Protein AF-U1N099-F1 (afdb_monomer)

Radius of gyration: 31.22 Å; Cα contacts (8 Å, |Δi|>4): 490; chains: 1; bounding box: 93×68×80 Å

Solvent-accessible surface area (backbone atoms only — not comparable to full-atom values): 19205 Å² total; per-residue (Å²): 122,49,68,52,54,73,84,82,49,90,56,38,32,38,38,32,20,30,36,27,30,24,75,62,44,75,75,51,44,76,83,55,51,62,60,54,77,43,66,21,34,34,88,9,14,22,63,70,50,20,48,61,69,62,58,78,57,75,41,59,28,25,34,39,18,31,42,76,86,50,35,64,82,65,61,32,48,50,73,52,86,83,69,86,81,45,85,49,89,43,37,45,59,72,26,35,64,41,56,43,50,35,39,71,80,30,51,35,84,91,65,68,40,38,53,56,60,38,56,53,53,48,50,70,74,38,50,67,56,53,74,75,30,80,26,38,36,45,35,37,40,35,24,30,80,62,58,63,76,81,55,74,52,79,58,50,55,55,48,53,58,48,51,52,55,50,52,56,53,53,56,56,53,58,69,62,69,77,69,80,82,92,82,82,90,84,89,82,92,84,82,90,80,89,81,81,90,80,89,80,89,80,90,82,89,89,88,90,86,86,91,88,88,93,83,91,83,83,90,82,82,87,85,84,86,86,85,86,82,94,81,76,73,84,82,57,59,76,57,55,66,64,63,68,66,79,48,62,78,70,56,34,47,53,51,48,51,53,49,23,56,50,51,51,53,42,34,51,51,22,36,50,54,30,40,55,42,47,40,62,48,54,78,74,58,91,67,48,42,33,44,32,29,42,8,7,48,28,61,46,65,96,78,37,59,54,51,51,75,88,44,84,46,65,47,12,16,35,10,39,38,29,42,49,65,131

Sequence (326 aa):
MNEHRFLESDWDYAIVLDACRYDAFSRLYEEYLTGSLEKRKSPGSSTPEWAYRTFTGEHDIAYFSGNPFINSLGIPLNELKWGASCEYEWTATEHLGTVVDVWKDGWDESLGTVPPNSLARSMRAHQSVVADHDRTVLHYMQPHAPYLGRGDGRKLTKIRDGIKRQGDQAQTQVQTQTQEPIAADTATAGASTGGDTNTNTNTDTDARTNTGARTGGVLSAVGDRVRPAVESVLEDSSLAMKAGLFLELDTAEALRQGTRETALAYHEANLRIALESVAEIAEELDGQVVVTADHGEAFGEQGVWEHHIETHIPPLVEVPWLELAS

Foldseek 3Di:
DAAPCPVVDDWQEEEAAAQFFPVLCVVPLVVFFDFDKDWHFQCWLHLLRSCLVRQDAAFQEEEEDQDVCQDPPQAAQCRDPPDDHDPDRDGNVRRYPHYHPLVVVQDDPVQRGRFLVSLVVVCVVPVVSSVRGSHYYRYDHPPPDPQPVPPDPVVVVVVVVVVVVVVVVVVVVVVVPPDDDDDDDDDDDDDYDDDDDDDDDDDDDDDDDDDDDDDDDDDDDDDDDDDDDPPDPVPCVVVVVVVCCPDDPVSNVVVLVVQLVVVSVSRSSRVNSNSNSVSVSVVVDDIWYKYKYNWHADSCVVHDGGRDTPDRDSRTTTMMITTGDD

Secondary structure (DSSP, 8-state):
-EE--TTTS--SEEEEETT--HHHHHHHGGGT--EEEEEEE-S-SSHHHHHHHH--S-EEEEEEESSTTS-TT---GGG--SSS-------GGGTEEEEEEHHHHS-BTTTTB--HHHHHHHHHHTHHHHHTSSEEEEEE--SSSS-GGGSSHHHHHHHHHHHHHHHHHHHHHHHHSS----------------------------------------------------SS-SSSHHHHHHHTT-S-HHHHHHHHHHHHHHHHHHHHHHHHHHHHHHHHHHTT--S-EEEEES---EESGGG-EE--TT---HHHHEEEEEEEP-

Mean predicted aligned error: 15.1 Å

Nearest PDB structures (foldseek):
  6ptk-assembly2_D-3  TM=4.098E-01  e=2.304E-04  Pseudoalteromonas fuliginea
  6pt6-assembly1_B  TM=3.791E-01  e=1.168E-04  Pseudoalteromonas fuliginea
  6pt4-assembly1_A  TM=4.027E-01  e=4.275E-04  Pseudoalteromonas fuliginea
  6ptk-assembly1_A  TM=3.897E-01  e=2.608E-04  Pseudoalteromo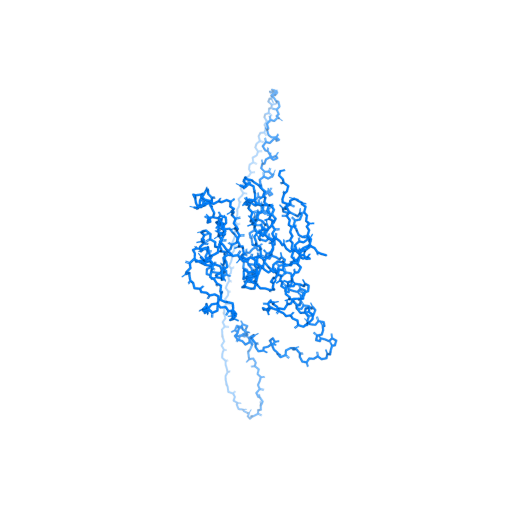nas fuliginea
  6g5z-assembly1_B  TM=3.710E-01  e=2.232E-02  Sinorhizobium meliloti

pLDDT: mean 76.09, std 27.5, range [26.05, 98.94]

Structure (mmCIF, N/CA/C/O backbone):
data_AF-U1N099-F1
#
_entry.id   AF-U1N099-F1
#
loop_
_atom_site.group_PDB
_atom_site.id
_atom_site.type_symbol
_atom_site.label_atom_id
_atom_site.label_alt_id
_atom_site.label_comp_id
_atom_site.label_asym_id
_atom_site.label_entity_id
_atom_site.label_seq_id
_atom_site.pdbx_PDB_ins_code
_atom_site.Cartn_x
_atom_site.Cartn_y
_atom_site.Cartn_z
_atom_site.occupancy
_atom_site.B_iso_or_equiv
_atom_site.auth_seq_id
_atom_site.auth_comp_id
_atom_site.auth_asym_id
_atom_site.auth_atom_id
_atom_site.pdbx_PDB_model_num
ATOM 1 N N . MET A 1 1 ? 5.024 19.470 -1.682 1.00 84.88 1 MET A N 1
ATOM 2 C CA . MET A 1 1 ? 4.341 18.169 -1.566 1.00 84.88 1 MET A CA 1
ATOM 3 C C . MET A 1 1 ? 4.182 17.897 -0.089 1.00 84.88 1 MET A C 1
ATOM 5 O O . MET A 1 1 ? 5.119 18.202 0.639 1.00 84.88 1 MET A O 1
ATOM 9 N N . ASN A 1 2 ? 3.015 17.429 0.341 1.00 93.62 2 ASN A N 1
ATOM 10 C CA . ASN A 1 2 ? 2.783 17.099 1.745 1.00 93.62 2 ASN A CA 1
ATOM 11 C C . ASN A 1 2 ? 3.523 15.797 2.091 1.00 93.62 2 ASN A C 1
ATOM 13 O O . ASN A 1 2 ? 3.680 14.936 1.227 1.00 93.62 2 ASN A O 1
ATOM 17 N N . GLU A 1 3 ? 3.988 15.656 3.329 1.00 97.56 3 GLU A N 1
ATOM 18 C CA . GLU A 1 3 ? 4.470 14.364 3.840 1.00 97.56 3 GLU A CA 1
ATOM 19 C C . GLU A 1 3 ? 3.276 13.411 4.020 1.00 97.56 3 GLU A C 1
ATOM 21 O O . GLU A 1 3 ? 2.160 13.881 4.246 1.00 97.56 3 GLU A O 1
ATOM 26 N N . HIS A 1 4 ? 3.493 12.095 3.919 1.00 96.88 4 HIS A N 1
ATOM 27 C CA . HIS A 1 4 ? 2.426 11.082 3.987 1.00 96.88 4 HIS A CA 1
ATOM 28 C C . HIS A 1 4 ? 1.556 11.208 5.239 1.00 96.88 4 HIS A C 1
ATOM 30 O O . HIS A 1 4 ? 0.334 11.255 5.109 1.00 96.88 4 HIS A O 1
ATOM 36 N N . ARG A 1 5 ? 2.193 11.355 6.413 1.00 96.38 5 ARG A N 1
ATOM 37 C CA . ARG A 1 5 ? 1.545 11.538 7.726 1.00 96.38 5 ARG A CA 1
ATOM 38 C C . ARG A 1 5 ? 0.430 10.517 7.983 1.00 96.38 5 ARG A C 1
ATOM 40 O O . ARG A 1 5 ? -0.699 10.893 8.294 1.00 96.38 5 ARG A O 1
ATOM 47 N N . PHE A 1 6 ? 0.735 9.235 7.765 1.00 98.50 6 PHE A N 1
ATOM 48 C CA . PHE A 1 6 ? -0.250 8.153 7.803 1.00 98.50 6 PHE A CA 1
ATOM 49 C C . PHE A 1 6 ? -0.966 8.087 9.153 1.00 98.50 6 PHE A C 1
ATOM 51 O O . PHE A 1 6 ? -2.186 8.163 9.190 1.00 98.50 6 PHE A O 1
ATOM 58 N N . LEU A 1 7 ? -0.227 8.019 10.262 1.00 98.06 7 LEU A N 1
ATOM 59 C CA . LEU A 1 7 ? -0.823 7.902 11.595 1.00 98.06 7 LEU A CA 1
ATOM 60 C C . LEU A 1 7 ? -1.460 9.208 12.081 1.00 98.06 7 LEU A C 1
ATOM 62 O O . LEU A 1 7 ? -2.471 9.166 12.779 1.00 98.06 7 LEU A O 1
ATOM 66 N N . GLU A 1 8 ? -0.888 10.357 11.711 1.00 97.44 8 GLU A N 1
ATOM 67 C CA . GLU A 1 8 ? -1.359 11.675 12.150 1.00 97.44 8 GLU A CA 1
ATOM 68 C C . GLU A 1 8 ? -2.583 12.181 11.381 1.00 97.44 8 GLU A C 1
ATOM 70 O O . GLU A 1 8 ? -3.184 13.176 11.788 1.00 97.44 8 GLU A O 1
ATOM 75 N N . SER A 1 9 ? -2.927 11.547 10.261 1.00 97.50 9 SER A N 1
ATOM 76 C CA . SER A 1 9 ? -4.139 11.874 9.512 1.00 97.50 9 SER A CA 1
ATOM 77 C C . SER A 1 9 ? -5.380 11.258 10.168 1.00 97.50 9 SER A C 1
ATOM 79 O O . SER A 1 9 ? -5.293 10.281 10.919 1.00 97.50 9 SER A O 1
ATOM 81 N N . ASP A 1 10 ? -6.537 11.853 9.884 1.00 96.31 10 ASP A N 1
ATOM 82 C CA . ASP A 1 10 ? -7.842 11.375 10.342 1.00 96.31 10 ASP A CA 1
ATOM 83 C C . ASP A 1 10 ? -8.388 10.363 9.326 1.00 96.31 10 ASP A C 1
ATOM 85 O O . ASP A 1 10 ? -8.463 10.663 8.133 1.00 96.31 10 ASP A O 1
ATOM 89 N N . TRP A 1 11 ? -8.634 9.138 9.785 1.00 98.44 11 TRP A N 1
ATOM 90 C CA . TRP A 1 11 ? -9.255 8.054 9.028 1.00 98.44 11 TRP A CA 1
ATOM 91 C C . TRP A 1 11 ? -9.654 6.933 9.988 1.00 98.44 11 TRP A C 1
ATOM 93 O O . TRP A 1 11 ? -8.938 6.648 10.952 1.00 98.44 11 TRP A O 1
ATOM 103 N N . ASP A 1 12 ? -10.766 6.274 9.676 1.00 98.62 12 ASP A N 1
ATOM 104 C CA . ASP A 1 12 ? -11.225 5.052 10.343 1.00 98.62 12 ASP A CA 1
ATOM 105 C C . ASP A 1 12 ? -10.723 3.819 9.573 1.00 98.62 12 ASP A C 1
ATOM 107 O O . ASP A 1 12 ? -10.276 2.827 10.156 1.00 98.62 12 ASP A O 1
ATOM 111 N N . TYR A 1 13 ? -10.699 3.922 8.237 1.00 98.81 13 TYR A N 1
ATOM 112 C CA . TYR A 1 13 ? -10.219 2.879 7.334 1.00 98.81 13 TYR A CA 1
ATOM 113 C C . TYR A 1 13 ? -9.161 3.413 6.370 1.00 98.81 13 TYR A C 1
ATOM 115 O O . TYR A 1 13 ? -9.383 4.395 5.660 1.00 98.81 13 TYR A O 1
ATOM 123 N N . ALA A 1 14 ? -8.032 2.715 6.277 1.00 98.81 14 ALA A N 1
ATOM 124 C CA . ALA A 1 14 ? -7.010 2.983 5.275 1.00 98.81 14 ALA A CA 1
ATOM 125 C C . ALA A 1 14 ? -6.835 1.790 4.331 1.00 98.81 14 ALA A C 1
ATOM 127 O O . ALA A 1 14 ? -6.544 0.667 4.741 1.00 98.81 14 ALA A O 1
ATOM 128 N N . ILE A 1 15 ? -6.966 2.049 3.038 1.00 98.88 15 ILE A N 1
ATOM 129 C CA . ILE A 1 15 ? -6.675 1.106 1.965 1.00 98.88 15 ILE A CA 1
ATOM 130 C C . ILE A 1 15 ? -5.297 1.459 1.414 1.00 98.88 15 ILE A C 1
ATOM 132 O O . ILE A 1 15 ? -5.116 2.521 0.821 1.00 98.88 15 ILE A O 1
ATOM 136 N N . VAL A 1 16 ? -4.320 0.581 1.625 1.00 98.94 16 VAL A N 1
ATOM 137 C CA . VAL A 1 16 ? -2.927 0.773 1.201 1.00 98.94 16 VAL A CA 1
ATOM 138 C C . VAL A 1 16 ? -2.656 -0.105 -0.018 1.00 98.94 16 VAL A C 1
ATOM 140 O O . VAL A 1 16 ? -2.874 -1.314 0.032 1.00 98.94 16 VAL A O 1
ATOM 143 N N . LEU A 1 17 ? -2.212 0.501 -1.117 1.00 98.88 17 LEU A N 1
ATOM 144 C CA . LEU A 1 17 ? -1.879 -0.170 -2.374 1.00 98.88 17 LEU A CA 1
ATOM 145 C C . LEU A 1 17 ? -0.357 -0.323 -2.519 1.00 98.88 17 LEU A C 1
ATOM 147 O O . LEU A 1 17 ? 0.337 0.689 -2.620 1.00 98.88 17 LEU A O 1
ATOM 151 N N . ASP A 1 18 ? 0.137 -1.559 -2.596 1.00 98.69 18 ASP A N 1
ATOM 152 C CA . ASP A 1 18 ? 1.566 -1.870 -2.748 1.00 98.69 18 ASP A CA 1
ATOM 153 C C . ASP A 1 18 ? 2.137 -1.335 -4.076 1.00 98.69 18 ASP A C 1
ATOM 155 O O . ASP A 1 18 ? 1.593 -1.582 -5.164 1.00 98.69 18 ASP A O 1
ATOM 159 N N . ALA A 1 19 ? 3.235 -0.581 -3.984 1.00 98.06 19 ALA A N 1
ATOM 160 C CA . ALA A 1 19 ? 3.959 0.029 -5.100 1.00 98.06 19 ALA A CA 1
ATOM 161 C C . ALA A 1 19 ? 3.090 0.913 -6.026 1.00 98.06 19 ALA A C 1
ATOM 163 O O . ALA A 1 19 ? 3.326 1.025 -7.239 1.00 98.06 19 ALA A O 1
ATOM 164 N N . CYS A 1 20 ? 2.056 1.569 -5.493 1.00 98.62 20 CYS A N 1
ATOM 165 C CA . CYS A 1 20 ? 1.178 2.434 -6.276 1.00 98.62 20 CYS A CA 1
ATOM 166 C C . CYS A 1 20 ? 1.735 3.854 -6.470 1.00 98.62 20 CYS A C 1
ATOM 168 O O . CYS A 1 20 ? 1.687 4.718 -5.593 1.00 98.62 20 CYS A O 1
ATOM 170 N N . ARG A 1 21 ? 2.161 4.147 -7.702 1.00 98.06 21 ARG A N 1
ATOM 171 C CA . ARG A 1 21 ? 2.596 5.488 -8.116 1.00 98.06 21 ARG A CA 1
ATOM 172 C C . ARG A 1 21 ? 1.441 6.491 -8.147 1.00 98.06 21 ARG A C 1
ATOM 174 O O . ARG A 1 21 ? 0.375 6.206 -8.700 1.00 98.06 21 ARG A O 1
ATOM 181 N N . TYR A 1 22 ? 1.694 7.719 -7.690 1.00 98.69 22 TYR A N 1
ATOM 182 C CA . TYR A 1 22 ? 0.728 8.819 -7.790 1.00 98.69 22 TYR A CA 1
ATOM 183 C C . TYR A 1 22 ? 0.280 9.111 -9.231 1.00 98.69 22 TYR A C 1
ATOM 185 O O . TYR A 1 22 ? -0.899 9.348 -9.491 1.00 98.69 22 TYR A O 1
ATOM 193 N N . ASP A 1 23 ? 1.210 9.134 -10.187 1.00 98.12 23 ASP A N 1
ATOM 194 C CA . ASP A 1 23 ? 0.903 9.524 -11.564 1.00 98.12 23 ASP A CA 1
ATOM 195 C C . ASP A 1 23 ? -0.022 8.514 -12.259 1.00 98.12 23 ASP A C 1
ATOM 197 O O . ASP A 1 23 ? -0.932 8.926 -12.972 1.00 98.12 23 ASP A O 1
ATOM 201 N N . ALA A 1 24 ? 0.170 7.215 -12.024 1.00 98.19 24 ALA A N 1
ATOM 202 C CA . ALA A 1 24 ? -0.740 6.170 -12.483 1.00 98.19 24 ALA A CA 1
ATOM 203 C C . ALA A 1 24 ? -2.102 6.274 -11.782 1.00 98.19 24 ALA A C 1
ATOM 205 O O . ALA A 1 24 ? -3.129 6.325 -12.453 1.00 98.19 24 ALA A O 1
ATOM 206 N N . PHE A 1 25 ? -2.117 6.393 -10.451 1.00 98.81 25 PHE A N 1
ATOM 207 C CA . PHE A 1 25 ? -3.357 6.503 -9.679 1.00 98.81 25 PHE A CA 1
ATOM 208 C C . PHE A 1 25 ? -4.210 7.696 -10.113 1.00 98.81 25 PHE A C 1
ATOM 210 O O . PHE A 1 25 ? -5.378 7.522 -10.450 1.00 98.81 25 PHE A O 1
ATOM 217 N N . SER A 1 26 ? -3.614 8.889 -10.189 1.00 98.56 26 SER A N 1
ATOM 218 C CA . SER A 1 26 ? -4.302 10.134 -10.563 1.00 98.56 26 SER A CA 1
ATOM 219 C C . SER A 1 26 ? -4.946 10.101 -11.952 1.00 98.56 26 SER A C 1
ATOM 221 O O . SER A 1 26 ? -5.914 10.819 -12.180 1.00 98.56 26 SER A O 1
ATOM 223 N N . ARG A 1 27 ? -4.453 9.262 -12.875 1.00 98.19 27 ARG A N 1
ATOM 224 C CA . ARG A 1 27 ? -5.068 9.070 -14.199 1.00 98.19 27 ARG A CA 1
ATOM 225 C C . ARG A 1 27 ? -6.292 8.159 -14.181 1.00 98.19 27 ARG A C 1
ATOM 227 O O . ARG A 1 27 ? -7.089 8.240 -15.109 1.00 98.19 27 ARG A O 1
ATOM 234 N N . LEU A 1 28 ? -6.388 7.254 -13.207 1.00 98.06 28 LEU A N 1
ATOM 235 C CA . LEU A 1 28 ? -7.297 6.106 -13.260 1.00 98.06 28 LEU A CA 1
ATOM 236 C C . LEU A 1 28 ? -8.389 6.128 -12.193 1.00 98.06 28 LEU A C 1
ATOM 238 O O . LEU A 1 28 ? -9.449 5.551 -12.414 1.00 98.06 28 LEU A O 1
ATOM 242 N N . TYR A 1 29 ? -8.138 6.750 -11.038 1.00 98.50 29 TYR A N 1
ATOM 243 C CA . TYR A 1 29 ? -9.012 6.601 -9.874 1.00 98.50 29 TYR A CA 1
ATOM 244 C C . TYR A 1 29 ? -10.435 7.118 -10.109 1.00 98.50 29 TYR A C 1
ATOM 246 O O . TYR A 1 29 ? -11.370 6.477 -9.644 1.00 98.50 29 TYR A O 1
ATOM 254 N N . GLU A 1 30 ? -10.616 8.210 -10.864 1.00 97.94 30 GLU A N 1
ATOM 255 C CA . GLU A 1 30 ? -11.937 8.816 -11.116 1.00 97.94 30 GLU A CA 1
ATOM 256 C C . GLU A 1 30 ? -12.890 7.893 -11.894 1.00 97.94 30 GLU A C 1
ATOM 258 O O . GLU A 1 30 ? -14.097 8.121 -11.908 1.00 97.94 30 GLU A O 1
ATOM 263 N N . GLU A 1 31 ? -12.377 6.834 -12.533 1.00 97.62 31 GLU A N 1
ATOM 264 C CA . GLU A 1 31 ? -13.211 5.809 -13.169 1.00 97.62 31 GLU A CA 1
ATOM 265 C C . GLU A 1 31 ? -13.919 4.895 -12.142 1.00 97.62 31 GLU A C 1
ATOM 267 O O . GLU A 1 31 ? -14.885 4.221 -12.502 1.00 97.62 31 GLU A O 1
ATOM 272 N N . TYR A 1 32 ? -13.447 4.864 -10.888 1.00 97.94 32 TYR A N 1
ATOM 273 C CA . TYR A 1 32 ? -13.880 3.918 -9.847 1.00 97.94 32 TYR A CA 1
ATOM 274 C C . TYR A 1 32 ? -14.298 4.590 -8.537 1.00 97.94 32 TYR A C 1
ATOM 276 O O . TYR A 1 32 ? -15.183 4.091 -7.852 1.00 97.94 32 TYR A O 1
ATOM 284 N N . LEU A 1 33 ? -13.644 5.691 -8.168 1.00 98.06 33 LEU A N 1
ATOM 285 C CA . LEU A 1 33 ? -13.738 6.317 -6.853 1.00 98.06 33 LEU A CA 1
ATOM 286 C C . LEU A 1 33 ? -13.963 7.822 -6.988 1.0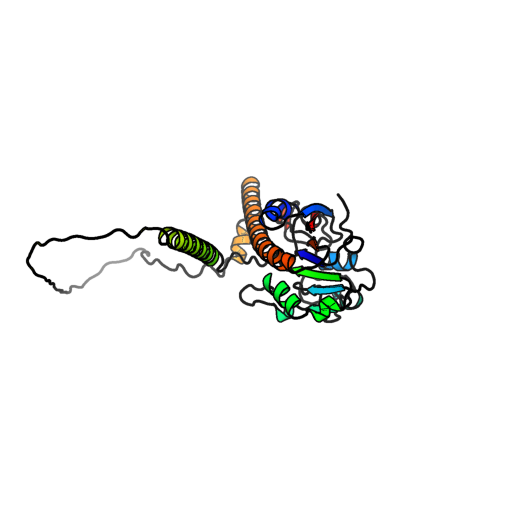0 98.06 33 LEU A C 1
ATOM 288 O O . LEU A 1 33 ? -13.477 8.465 -7.918 1.00 98.06 33 LEU A O 1
ATOM 292 N N . THR A 1 34 ? -14.635 8.402 -5.999 1.00 97.81 34 THR A N 1
ATOM 293 C CA . THR A 1 34 ? -14.836 9.850 -5.877 1.00 97.81 34 THR A CA 1
ATOM 294 C C . THR A 1 34 ? -14.278 10.348 -4.553 1.00 97.81 34 THR A C 1
ATOM 296 O O . THR A 1 34 ? -14.500 9.723 -3.517 1.00 97.81 34 THR A O 1
ATOM 299 N N . GLY A 1 35 ? -13.583 11.484 -4.565 1.00 97.69 35 GLY A N 1
ATOM 300 C CA . GLY A 1 35 ? -12.954 12.018 -3.361 1.00 97.69 35 GLY A CA 1
ATOM 301 C C . GLY A 1 35 ? -12.007 13.184 -3.630 1.00 97.69 35 GLY A C 1
ATOM 302 O O . GLY A 1 35 ? -11.939 13.702 -4.748 1.00 97.69 35 GLY A O 1
ATOM 303 N N . SER A 1 36 ? -11.266 13.582 -2.598 1.00 98.06 36 SER A N 1
ATOM 304 C CA . SER A 1 36 ? -10.221 14.606 -2.670 1.00 98.06 36 SER A CA 1
ATOM 305 C C . SER A 1 36 ? -8.849 13.945 -2.783 1.00 98.06 36 SER A C 1
ATOM 307 O O . SER A 1 36 ? -8.379 13.324 -1.830 1.00 98.06 36 SER A O 1
ATOM 309 N N . LEU A 1 37 ? -8.215 14.050 -3.956 1.00 98.62 37 LEU A N 1
ATOM 310 C CA . LEU A 1 37 ? -6.891 13.482 -4.206 1.00 98.62 37 LEU A CA 1
ATOM 311 C C . LEU A 1 37 ? -5.779 14.496 -3.916 1.00 98.62 37 LEU A C 1
ATOM 313 O O . LEU A 1 37 ? -5.718 15.572 -4.512 1.00 98.62 37 LEU A O 1
ATOM 317 N N . GLU A 1 38 ? -4.819 14.085 -3.095 1.00 98.31 38 GLU A N 1
ATOM 318 C CA . GLU A 1 38 ? -3.551 14.767 -2.885 1.00 98.31 38 GLU A CA 1
ATOM 319 C C . GLU A 1 38 ? -2.362 13.903 -3.311 1.00 98.31 38 GLU A C 1
ATOM 321 O O . GLU A 1 38 ? -2.365 12.675 -3.206 1.00 98.31 38 GLU A O 1
ATOM 326 N N . LYS A 1 39 ? -1.288 14.572 -3.741 1.00 98.62 39 LYS A N 1
ATOM 327 C CA . LYS A 1 39 ? 0.030 13.952 -3.881 1.00 98.62 39 LYS A CA 1
ATOM 328 C C . LYS A 1 39 ? 0.799 14.085 -2.575 1.00 98.62 39 LYS A C 1
ATOM 330 O O . LYS A 1 39 ? 1.073 15.216 -2.150 1.00 98.62 39 LYS A O 1
ATOM 335 N N . ARG A 1 40 ? 1.210 12.963 -1.984 1.00 98.62 40 ARG A N 1
ATOM 336 C CA . ARG A 1 40 ? 2.016 12.943 -0.756 1.00 98.62 40 ARG A CA 1
ATOM 337 C C . ARG A 1 40 ? 3.347 12.226 -0.952 1.00 98.62 40 ARG A C 1
ATOM 339 O O . ARG A 1 40 ? 3.526 11.465 -1.899 1.00 98.62 40 ARG A O 1
ATOM 346 N N . LYS A 1 41 ? 4.298 12.521 -0.066 1.00 98.75 41 LYS A N 1
ATOM 347 C CA . LYS A 1 41 ? 5.613 11.883 -0.015 1.00 98.75 41 LYS A CA 1
ATOM 348 C C . LYS A 1 41 ? 5.605 10.751 1.005 1.00 98.75 41 LYS A C 1
ATOM 350 O O . LYS A 1 41 ? 5.519 11.033 2.198 1.00 98.75 41 LYS A O 1
ATOM 355 N N . SER A 1 42 ? 5.715 9.509 0.548 1.00 98.62 42 SER A N 1
ATOM 356 C CA . SER A 1 42 ? 5.918 8.359 1.426 1.00 98.62 42 SER A CA 1
ATOM 357 C C . SER A 1 42 ? 7.248 8.478 2.187 1.00 98.62 42 SER A C 1
ATOM 359 O O . SER A 1 42 ? 8.249 8.917 1.602 1.00 98.62 42 SER A O 1
ATOM 361 N N . PRO A 1 43 ? 7.299 8.086 3.476 1.00 98.00 43 PRO A N 1
ATOM 362 C CA . PRO A 1 43 ? 8.555 7.972 4.204 1.00 98.00 43 PRO A CA 1
ATOM 363 C C . PRO A 1 43 ? 9.434 6.821 3.698 1.00 98.00 43 PRO A C 1
ATOM 365 O O . PRO A 1 43 ? 10.624 6.815 4.017 1.00 98.00 43 PRO A O 1
ATOM 368 N N . GLY A 1 44 ? 8.882 5.870 2.937 1.00 97.00 44 GLY A N 1
ATOM 369 C CA . GLY A 1 44 ? 9.585 4.698 2.427 1.00 97.00 44 GLY A CA 1
ATOM 370 C C . GLY A 1 44 ? 9.524 4.568 0.909 1.00 97.00 44 GLY A C 1
ATOM 371 O O . GLY A 1 44 ? 8.613 5.055 0.250 1.00 97.00 44 GLY A O 1
ATOM 372 N N . SER A 1 45 ? 10.534 3.906 0.358 1.00 97.38 45 SER A N 1
ATOM 373 C CA . SER A 1 45 ? 10.613 3.497 -1.050 1.00 97.38 45 SER A CA 1
ATOM 374 C C . SER A 1 45 ? 10.305 2.010 -1.249 1.00 97.38 45 SER A C 1
ATOM 376 O O . SER A 1 45 ? 10.423 1.510 -2.356 1.00 97.38 45 SER A O 1
ATOM 378 N N . SER A 1 46 ? 9.944 1.309 -0.172 1.00 96.56 46 SER A N 1
ATOM 379 C CA . SER A 1 46 ? 9.594 -0.113 -0.118 1.00 96.56 46 SER A CA 1
ATOM 380 C C . SER A 1 46 ? 8.720 -0.370 1.116 1.00 96.56 46 SER A C 1
ATOM 382 O O . SER A 1 46 ? 8.809 0.402 2.081 1.00 96.56 46 SER A O 1
ATOM 384 N N . THR A 1 47 ? 7.934 -1.451 1.139 1.00 97.00 47 THR A N 1
ATOM 385 C CA . THR A 1 47 ? 7.093 -1.796 2.299 1.00 97.00 47 THR A CA 1
ATOM 386 C C . THR A 1 47 ? 7.876 -1.893 3.618 1.00 97.00 47 THR A C 1
ATOM 388 O O . THR A 1 47 ? 7.424 -1.292 4.595 1.00 97.00 47 THR A O 1
ATOM 391 N N . PRO A 1 48 ? 9.052 -2.565 3.698 1.00 96.19 48 PRO A N 1
ATOM 392 C CA . PRO A 1 48 ? 9.827 -2.637 4.942 1.00 96.19 48 PRO A CA 1
ATOM 393 C C . PRO A 1 48 ? 10.224 -1.258 5.482 1.00 96.19 48 PRO A C 1
ATOM 395 O O . PRO A 1 48 ? 10.070 -0.980 6.670 1.00 96.19 48 PRO A O 1
ATOM 398 N N . GLU A 1 49 ? 10.700 -0.372 4.602 1.00 97.44 49 GLU A N 1
ATOM 399 C CA . GLU A 1 49 ? 11.098 0.986 4.980 1.00 97.44 49 GLU A CA 1
ATOM 400 C C . GLU A 1 49 ? 9.890 1.835 5.389 1.00 97.44 49 GLU A C 1
ATOM 402 O O . GLU A 1 49 ? 9.959 2.577 6.372 1.00 97.44 49 GLU A O 1
ATOM 407 N N . TRP A 1 50 ? 8.782 1.727 4.647 1.00 98.50 50 TRP A N 1
ATOM 408 C CA . TRP A 1 50 ? 7.545 2.434 4.961 1.00 98.50 50 TRP A CA 1
ATOM 409 C C . TRP A 1 50 ? 7.009 2.017 6.328 1.00 98.50 50 TRP A C 1
ATOM 411 O O . TRP A 1 50 ? 6.715 2.886 7.146 1.00 98.50 50 TRP A O 1
ATOM 421 N N . ALA A 1 51 ? 6.950 0.716 6.610 1.00 98.00 51 ALA A N 1
ATOM 422 C CA . ALA A 1 51 ? 6.463 0.188 7.877 1.00 98.00 51 ALA A CA 1
ATOM 423 C C . ALA A 1 51 ? 7.330 0.639 9.057 1.00 98.00 51 ALA A C 1
ATOM 425 O O . ALA A 1 51 ? 6.808 1.226 10.005 1.00 98.00 51 ALA A O 1
ATOM 426 N N . TYR A 1 52 ? 8.652 0.460 8.944 1.00 97.69 52 TYR A N 1
ATOM 427 C CA . TYR A 1 52 ? 9.618 0.863 9.967 1.00 97.69 52 TYR A CA 1
ATOM 428 C C . TYR A 1 52 ? 9.525 2.353 10.318 1.00 97.69 52 TYR A C 1
ATOM 430 O O . TYR A 1 52 ? 9.623 2.732 11.483 1.00 97.69 52 TYR A O 1
ATOM 438 N N . ARG A 1 53 ? 9.336 3.218 9.314 1.00 98.06 53 ARG A N 1
ATOM 439 C CA . ARG A 1 53 ? 9.271 4.674 9.521 1.00 98.06 53 ARG A CA 1
ATOM 440 C C . ARG A 1 53 ? 7.888 5.185 9.904 1.00 98.06 53 ARG A C 1
ATOM 442 O O . ARG A 1 53 ? 7.801 6.276 10.460 1.00 98.06 53 ARG A O 1
ATOM 449 N N . THR A 1 54 ? 6.833 4.448 9.569 1.00 98.38 54 THR A N 1
ATOM 450 C CA . THR A 1 54 ? 5.448 4.864 9.812 1.00 98.38 54 THR A CA 1
ATOM 451 C C . THR A 1 54 ? 4.976 4.436 11.190 1.00 98.38 54 THR A C 1
ATOM 453 O O . THR A 1 54 ? 4.456 5.263 11.929 1.00 98.38 54 THR A O 1
ATOM 456 N N . PHE A 1 55 ? 5.156 3.166 11.553 1.00 98.25 55 PHE A N 1
ATOM 457 C CA . PHE A 1 55 ? 4.615 2.613 12.792 1.00 98.25 55 PHE A CA 1
ATOM 458 C C . PHE A 1 55 ? 5.648 2.690 13.909 1.00 98.25 55 PHE A C 1
ATOM 460 O O . PHE A 1 55 ? 6.427 1.763 14.128 1.00 98.25 55 PHE A O 1
ATOM 467 N N . THR A 1 56 ? 5.659 3.827 14.603 1.00 95.00 56 THR A N 1
ATOM 468 C CA . THR A 1 56 ? 6.515 4.059 15.767 1.00 95.00 56 THR A CA 1
ATOM 469 C C . THR A 1 56 ? 5.678 4.044 17.046 1.00 95.00 56 THR A C 1
ATOM 471 O O . THR A 1 56 ? 4.909 4.973 17.294 1.00 95.00 56 THR A O 1
ATOM 474 N N . GLY A 1 57 ? 5.874 3.024 17.884 1.00 96.50 57 GLY A N 1
ATOM 475 C CA . GLY A 1 57 ? 5.060 2.781 19.083 1.00 96.50 57 GLY A CA 1
ATOM 476 C C . GLY A 1 57 ? 3.918 1.792 18.842 1.00 96.50 57 GLY A C 1
ATOM 477 O O . GLY A 1 57 ? 3.874 1.147 17.800 1.00 96.50 57 GLY A O 1
ATOM 478 N N . GLU A 1 58 ? 3.033 1.650 19.826 1.00 97.94 58 GLU A N 1
ATOM 479 C CA . GLU A 1 58 ? 1.884 0.739 19.778 1.00 97.94 58 GLU A CA 1
ATOM 480 C C . GLU A 1 58 ? 0.639 1.470 19.260 1.00 97.94 58 GLU A C 1
ATOM 482 O O . GLU A 1 58 ? 0.339 2.590 19.689 1.00 97.94 58 GLU A O 1
ATOM 487 N N . HIS A 1 59 ? -0.097 0.830 18.352 1.00 98.31 59 HIS A N 1
ATOM 488 C CA . HIS A 1 59 ? -1.289 1.387 17.725 1.00 98.31 59 HIS A CA 1
ATOM 489 C C . HIS A 1 59 ? -2.436 0.380 17.731 1.00 98.31 59 HIS A C 1
ATOM 491 O O . HIS A 1 59 ? -2.267 -0.774 17.326 1.00 98.31 59 HIS A O 1
ATOM 497 N N . ASP A 1 60 ? -3.622 0.842 18.126 1.00 98.38 60 ASP A N 1
ATOM 498 C CA . ASP A 1 60 ? -4.846 0.046 18.085 1.00 98.38 60 ASP A CA 1
ATOM 499 C C . ASP A 1 60 ? -5.403 -0.023 16.655 1.00 98.38 60 ASP A C 1
ATOM 501 O O . ASP A 1 60 ? -6.301 0.717 16.253 1.00 98.38 60 ASP A O 1
ATOM 505 N N . ILE A 1 61 ? -4.755 -0.854 15.838 1.00 98.81 61 ILE A N 1
ATOM 506 C CA . ILE A 1 61 ? -5.045 -1.021 14.416 1.00 98.81 61 ILE A CA 1
ATOM 507 C C . ILE A 1 61 ? -5.271 -2.503 14.114 1.00 98.81 61 ILE A C 1
ATOM 509 O O . ILE A 1 61 ? -4.391 -3.335 14.357 1.00 98.81 61 ILE A O 1
ATOM 513 N N . ALA A 1 62 ? -6.412 -2.811 13.500 1.00 98.81 62 ALA A N 1
ATOM 514 C CA . ALA A 1 62 ? -6.645 -4.072 12.810 1.00 98.81 62 ALA A CA 1
ATOM 515 C C . ALA A 1 62 ? -6.002 -4.016 11.416 1.00 98.81 62 ALA A C 1
ATOM 517 O O . ALA A 1 62 ? -6.444 -3.273 10.540 1.00 98.81 62 ALA A O 1
ATOM 518 N N . TYR A 1 63 ? -4.947 -4.794 11.188 1.00 98.88 63 TYR A N 1
ATOM 519 C CA . TYR A 1 63 ? -4.158 -4.760 9.959 1.00 98.88 63 TYR A CA 1
ATOM 520 C C . TYR A 1 63 ? -4.344 -6.035 9.135 1.00 98.88 63 TYR A C 1
ATOM 522 O O . TYR A 1 63 ? -3.793 -7.090 9.447 1.00 98.88 63 TYR A O 1
ATOM 530 N N . PHE A 1 64 ? -5.085 -5.941 8.038 1.00 98.88 64 PHE A N 1
ATOM 531 C CA . PHE A 1 64 ? -5.263 -7.023 7.076 1.00 98.88 64 PHE A CA 1
ATOM 532 C C . PHE A 1 64 ? -4.171 -6.945 6.018 1.00 98.88 64 PHE A C 1
ATOM 534 O O . PHE A 1 64 ? -4.205 -6.083 5.137 1.00 98.88 64 PHE A O 1
ATOM 541 N N . SER A 1 65 ? -3.198 -7.849 6.104 1.00 98.50 65 SER A N 1
ATOM 542 C CA . SER A 1 65 ? -2.015 -7.780 5.257 1.00 98.50 65 SER A CA 1
ATOM 543 C C . SER A 1 65 ? -2.048 -8.787 4.116 1.00 98.50 65 SER A C 1
ATOM 545 O O . SER A 1 65 ? -1.949 -9.996 4.335 1.00 98.50 65 SER A O 1
ATOM 547 N N . GLY A 1 66 ? -2.120 -8.288 2.882 1.00 97.31 66 GLY A N 1
ATOM 548 C CA . GLY A 1 66 ? -1.767 -9.053 1.689 1.00 97.31 66 GLY A CA 1
ATOM 549 C C . GLY A 1 66 ? -0.253 -9.199 1.493 1.00 97.31 66 GLY A C 1
ATOM 550 O O . GLY A 1 66 ? 0.158 -10.050 0.708 1.00 97.31 66 GLY A O 1
ATOM 551 N N . ASN A 1 67 ? 0.561 -8.423 2.220 1.00 94.62 67 ASN A N 1
ATOM 552 C CA . ASN A 1 67 ? 2.013 -8.361 2.075 1.00 94.62 67 ASN A CA 1
ATOM 553 C C . ASN A 1 67 ? 2.732 -9.047 3.261 1.00 94.62 67 ASN A C 1
ATOM 555 O O . ASN A 1 67 ? 2.570 -8.623 4.409 1.00 94.62 67 ASN A O 1
ATOM 559 N N . PRO A 1 68 ? 3.567 -10.077 3.030 1.00 93.12 68 PRO A N 1
ATOM 560 C CA . PRO A 1 68 ? 4.183 -10.854 4.107 1.00 93.12 68 PRO A CA 1
ATOM 561 C C . PRO A 1 68 ? 5.184 -10.068 4.970 1.00 93.12 68 PRO A C 1
ATOM 563 O O . PRO A 1 68 ? 5.552 -10.551 6.041 1.00 93.12 68 PRO A O 1
ATOM 566 N N . PHE A 1 69 ? 5.625 -8.870 4.566 1.00 93.75 69 PHE A N 1
ATOM 567 C CA . PHE A 1 69 ? 6.459 -8.018 5.424 1.00 93.75 69 PHE A CA 1
ATOM 568 C C . PHE A 1 69 ? 5.699 -7.497 6.652 1.00 93.75 69 PHE A C 1
ATOM 570 O O . PHE A 1 69 ? 6.314 -7.267 7.690 1.00 93.75 69 PHE A O 1
ATOM 577 N N . ILE A 1 70 ? 4.369 -7.380 6.578 1.00 96.06 70 ILE A N 1
ATOM 578 C CA . ILE A 1 70 ? 3.513 -7.090 7.734 1.00 96.06 70 ILE A CA 1
ATOM 579 C C . ILE A 1 70 ? 2.776 -8.377 8.089 1.00 96.06 70 ILE A C 1
ATOM 581 O O . ILE A 1 70 ? 1.833 -8.765 7.402 1.00 96.06 70 ILE A O 1
ATOM 585 N N . ASN A 1 71 ? 3.238 -9.078 9.123 1.00 94.81 71 ASN A N 1
ATOM 586 C CA . ASN A 1 71 ? 2.728 -10.404 9.469 1.00 94.81 71 ASN A CA 1
ATOM 587 C C . ASN A 1 71 ? 2.583 -10.609 10.981 1.00 94.81 71 ASN A C 1
ATOM 589 O O . ASN A 1 71 ? 3.216 -9.920 11.780 1.00 94.81 71 ASN A O 1
ATOM 593 N N . SER A 1 72 ? 1.784 -11.598 11.378 1.00 96.69 72 SER A N 1
ATOM 594 C CA . SER A 1 72 ? 1.534 -11.910 12.789 1.00 96.69 72 SER A CA 1
ATOM 595 C C . SER A 1 72 ? 2.544 -12.895 13.406 1.00 96.69 72 SER A C 1
ATOM 597 O O . SER A 1 72 ? 2.295 -13.422 14.491 1.00 96.69 72 SER A O 1
ATOM 599 N N . LEU A 1 73 ? 3.654 -13.220 12.728 1.00 93.56 73 LEU A N 1
ATOM 600 C CA . LEU A 1 73 ? 4.583 -14.277 13.163 1.00 93.56 73 LEU A CA 1
ATOM 601 C C . LEU A 1 73 ? 5.545 -13.829 14.270 1.00 93.56 73 LEU A C 1
ATOM 603 O O . LEU A 1 73 ? 6.233 -14.674 14.842 1.00 93.56 73 LEU A O 1
ATOM 607 N N . GLY A 1 74 ? 5.620 -12.525 14.556 1.00 92.56 74 GLY A N 1
ATOM 608 C CA . GLY A 1 74 ? 6.557 -11.973 15.536 1.00 92.56 74 GLY A CA 1
ATOM 609 C C . GLY A 1 74 ? 8.023 -12.071 15.099 1.00 92.56 74 GLY A C 1
ATOM 610 O O . GLY A 1 74 ? 8.908 -12.160 15.945 1.00 92.56 74 GLY A O 1
ATOM 611 N N . ILE A 1 75 ? 8.278 -12.121 13.786 1.00 89.44 75 ILE A N 1
ATOM 612 C CA . ILE A 1 75 ? 9.629 -12.180 13.215 1.00 89.44 75 ILE A CA 1
ATOM 613 C C . ILE A 1 75 ? 10.011 -10.768 12.757 1.00 89.44 75 ILE A C 1
ATOM 615 O O . ILE A 1 75 ? 9.258 -10.189 11.965 1.00 89.44 75 ILE A O 1
ATOM 619 N N . PRO A 1 76 ? 11.153 -10.219 13.202 1.00 92.38 76 PRO A N 1
ATOM 620 C CA . PRO A 1 76 ? 11.580 -8.897 12.773 1.00 92.38 76 PRO A CA 1
ATOM 621 C C . PRO A 1 76 ? 11.973 -8.894 11.289 1.00 92.38 76 PRO A C 1
ATOM 623 O O . PRO A 1 76 ? 12.424 -9.907 10.745 1.00 92.38 76 PRO A O 1
ATOM 626 N N . LEU A 1 77 ? 11.818 -7.748 10.618 1.00 90.81 77 LEU A N 1
ATOM 627 C CA . LEU A 1 77 ? 12.051 -7.626 9.171 1.00 90.81 77 LEU A CA 1
ATOM 628 C C . LEU A 1 77 ? 13.462 -8.063 8.744 1.00 90.81 77 LEU A C 1
ATOM 630 O O . LEU A 1 77 ? 13.613 -8.677 7.689 1.00 90.81 77 LEU A O 1
ATOM 634 N N . ASN A 1 78 ? 14.482 -7.797 9.561 1.00 89.38 78 ASN A N 1
ATOM 635 C CA . ASN A 1 78 ? 15.864 -8.212 9.303 1.00 89.38 78 ASN A CA 1
ATOM 636 C C . ASN A 1 78 ? 16.119 -9.729 9.429 1.00 89.38 78 ASN A C 1
ATOM 638 O O . ASN A 1 78 ? 17.151 -10.219 8.966 1.00 89.38 78 ASN A O 1
ATOM 642 N N . GLU A 1 79 ? 15.188 -10.489 10.011 1.00 87.94 79 GLU A N 1
ATOM 643 C CA . GLU A 1 79 ? 15.256 -11.952 10.127 1.00 87.94 79 GLU A CA 1
ATOM 644 C C . GLU A 1 79 ? 14.337 -12.683 9.133 1.00 87.94 79 GLU A C 1
ATOM 646 O O . GLU A 1 79 ? 14.447 -13.906 8.960 1.00 87.94 79 GLU A O 1
ATOM 651 N N . LEU A 1 80 ? 13.445 -11.960 8.445 1.00 82.12 80 LEU A N 1
ATOM 652 C CA . LEU A 1 80 ? 12.582 -12.535 7.417 1.00 82.12 80 LEU A CA 1
ATOM 653 C C . LEU A 1 80 ? 13.413 -13.032 6.229 1.00 82.12 80 LEU A C 1
ATOM 655 O O . LEU A 1 80 ? 14.190 -12.310 5.612 1.00 82.12 80 LEU A O 1
ATOM 659 N N . LYS A 1 81 ? 13.204 -14.300 5.864 1.00 71.62 81 LYS A N 1
ATOM 660 C CA . LYS A 1 81 ? 13.914 -14.962 4.754 1.00 71.62 81 LYS A CA 1
ATOM 661 C C . LYS A 1 81 ? 13.183 -14.866 3.412 1.00 71.62 81 LYS A C 1
ATOM 663 O O . LYS A 1 81 ? 13.628 -15.464 2.435 1.00 71.62 81 LYS A O 1
ATOM 668 N N . TRP A 1 82 ? 12.057 -14.157 3.370 1.00 62.28 82 TRP A N 1
ATOM 669 C CA . TRP A 1 82 ? 11.126 -14.114 2.243 1.00 62.28 82 TRP A CA 1
ATOM 670 C C . TRP A 1 82 ? 11.120 -12.708 1.628 1.00 62.28 82 TRP A C 1
ATOM 672 O O . TRP A 1 82 ? 10.232 -11.916 1.913 1.00 62.28 82 TRP A O 1
ATOM 682 N N . GLY A 1 83 ? 12.130 -12.369 0.822 1.00 57.03 83 GLY A N 1
ATOM 683 C CA . GLY A 1 83 ? 12.173 -11.091 0.097 1.00 57.03 83 GLY A CA 1
ATOM 684 C C . GLY A 1 83 ? 13.521 -10.378 0.155 1.00 57.03 83 GLY A C 1
ATOM 685 O O . GLY A 1 83 ? 14.545 -10.988 0.469 1.00 57.03 83 GLY A O 1
ATOM 686 N N . ALA A 1 84 ? 13.525 -9.089 -0.195 1.00 55.25 84 ALA A N 1
ATOM 687 C CA . ALA A 1 84 ? 14.712 -8.247 -0.105 1.00 55.25 84 ALA A CA 1
ATOM 688 C C . ALA A 1 84 ? 15.178 -8.170 1.355 1.00 55.25 84 ALA A C 1
ATOM 690 O O . ALA A 1 84 ? 14.433 -7.735 2.231 1.00 55.25 84 ALA A O 1
ATOM 691 N N . SER A 1 85 ? 16.412 -8.602 1.617 1.00 65.75 85 SER A N 1
ATOM 692 C CA . SER A 1 85 ? 17.031 -8.446 2.930 1.00 65.75 85 SER A CA 1
ATOM 693 C C . SER A 1 85 ? 17.094 -6.961 3.281 1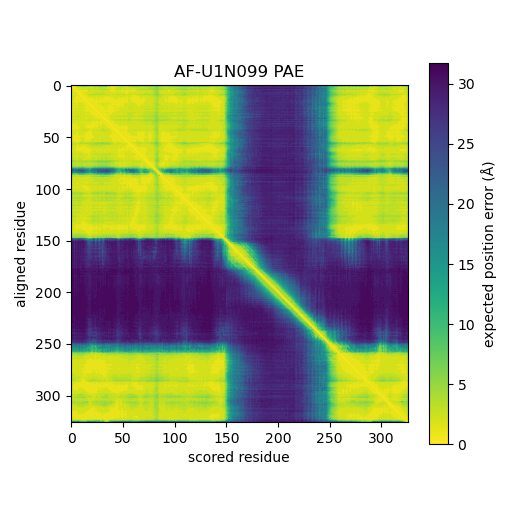.00 65.75 85 SER A C 1
ATOM 695 O O . SER A 1 85 ? 17.679 -6.182 2.525 1.00 65.75 85 SER A O 1
ATOM 697 N N . CYS A 1 86 ? 16.525 -6.582 4.419 1.00 81.19 86 CYS A N 1
ATOM 698 C CA . CYS A 1 86 ? 16.681 -5.254 5.002 1.00 81.19 86 CYS A CA 1
ATOM 699 C C . CYS A 1 86 ? 17.312 -5.378 6.392 1.00 81.19 86 CYS A C 1
ATOM 701 O O . CYS A 1 86 ? 17.340 -6.464 6.966 1.00 81.19 86 CYS A O 1
ATOM 703 N N . GLU A 1 87 ? 17.834 -4.280 6.930 1.00 88.25 87 GLU A N 1
ATOM 704 C CA . GLU A 1 87 ? 18.476 -4.265 8.253 1.00 88.25 87 GLU A CA 1
ATOM 705 C C . GLU A 1 87 ? 17.546 -3.720 9.352 1.00 88.25 87 GLU A C 1
ATOM 707 O O . GLU A 1 87 ? 17.989 -3.477 10.472 1.00 88.25 87 GLU A O 1
ATOM 712 N N . TYR A 1 88 ? 16.255 -3.528 9.056 1.00 91.50 88 TYR A N 1
ATOM 713 C CA . TYR A 1 88 ? 15.302 -2.976 10.016 1.00 91.50 88 TYR A CA 1
ATOM 714 C C . TYR A 1 88 ? 14.944 -4.000 11.102 1.00 91.50 88 TYR A C 1
ATOM 716 O O . TYR A 1 88 ? 14.314 -5.025 10.842 1.00 91.50 88 TYR A O 1
ATOM 724 N N . GLU A 1 89 ? 15.320 -3.695 12.341 1.00 94.69 89 GLU A N 1
ATOM 725 C CA . GLU A 1 89 ? 14.822 -4.365 13.545 1.00 94.69 89 GLU A CA 1
ATOM 726 C C . GLU A 1 89 ? 13.416 -3.837 13.858 1.00 94.69 89 GLU A C 1
ATOM 728 O O . GLU A 1 89 ? 13.243 -2.887 14.618 1.00 94.69 89 GLU A O 1
ATOM 733 N N . TRP A 1 90 ? 12.410 -4.407 13.196 1.00 96.06 90 TRP A N 1
ATOM 734 C CA . TRP A 1 90 ? 11.008 -4.014 13.345 1.00 96.06 90 TRP A CA 1
ATOM 735 C C . TRP A 1 90 ? 10.101 -5.227 13.233 1.00 96.06 90 TRP A C 1
ATOM 737 O O . TRP A 1 90 ? 10.242 -6.007 12.290 1.00 96.06 90 TRP A O 1
ATOM 747 N N . THR A 1 91 ? 9.152 -5.357 14.156 1.00 96.75 91 THR A N 1
ATOM 748 C CA . THR A 1 91 ? 8.225 -6.489 14.220 1.00 96.75 91 THR A CA 1
ATOM 749 C C . THR A 1 91 ? 6.791 -5.977 14.257 1.00 96.75 91 THR A C 1
ATOM 751 O O . THR A 1 91 ? 6.405 -5.286 15.193 1.00 96.75 91 THR A O 1
ATOM 754 N N . ALA A 1 92 ? 5.959 -6.361 13.287 1.00 97.25 92 ALA A N 1
ATOM 755 C CA . ALA A 1 92 ? 4.592 -5.841 13.166 1.00 97.25 92 ALA A CA 1
ATOM 756 C C . ALA A 1 92 ? 3.743 -6.001 14.442 1.00 97.25 92 ALA A C 1
ATOM 758 O O . ALA A 1 92 ? 3.011 -5.088 14.816 1.00 97.25 92 ALA A O 1
ATOM 759 N N . THR A 1 93 ? 3.879 -7.128 15.148 1.00 97.88 93 THR A N 1
ATOM 760 C CA . THR A 1 93 ? 3.127 -7.427 16.380 1.00 97.88 93 THR A CA 1
ATOM 761 C C . THR A 1 93 ? 3.530 -6.579 17.589 1.00 97.88 93 THR A C 1
ATOM 763 O O . THR A 1 93 ? 2.854 -6.635 18.608 1.00 97.88 93 THR A O 1
ATOM 766 N N . GLU A 1 94 ? 4.631 -5.828 17.515 1.00 98.19 94 GLU A N 1
ATOM 767 C CA . GLU A 1 94 ? 5.032 -4.865 18.554 1.00 98.19 94 GLU A CA 1
ATOM 768 C C . GLU A 1 94 ? 4.409 -3.480 18.328 1.00 98.19 94 GLU A C 1
ATOM 770 O O . GLU A 1 94 ? 4.481 -2.617 19.198 1.00 98.19 94 GLU A O 1
ATOM 775 N N . HIS A 1 95 ? 3.800 -3.265 17.158 1.00 98.50 95 HIS A N 1
ATOM 776 C CA . HIS A 1 95 ? 3.308 -1.961 16.724 1.00 98.50 95 HIS A CA 1
ATOM 777 C C . HIS A 1 95 ? 1.813 -1.937 16.399 1.00 98.50 95 HIS A C 1
ATOM 779 O O . HIS A 1 95 ? 1.199 -0.874 16.445 1.00 98.50 95 HIS A O 1
ATOM 785 N N . LEU A 1 96 ? 1.221 -3.082 16.057 1.00 98.56 96 LEU A N 1
ATOM 786 C CA . LEU A 1 96 ? -0.160 -3.200 15.591 1.00 98.56 96 LEU A CA 1
ATOM 787 C C . LEU A 1 96 ? -0.973 -4.078 16.545 1.00 98.56 96 LEU A C 1
ATOM 789 O O . LEU A 1 96 ? -0.505 -5.147 16.936 1.00 98.56 96 LEU A O 1
ATOM 793 N N . GLY A 1 97 ? -2.197 -3.651 16.865 1.00 98.31 97 GLY A N 1
ATOM 794 C CA . GLY A 1 97 ? -3.113 -4.371 17.756 1.00 98.31 97 GLY A CA 1
ATOM 795 C C . GLY A 1 97 ? -3.390 -5.805 17.300 1.00 98.31 97 GLY A C 1
ATOM 796 O O . GLY A 1 97 ? -3.114 -6.754 18.033 1.00 98.31 97 GLY A O 1
ATOM 797 N N . THR A 1 98 ? -3.866 -5.981 16.062 1.00 98.69 98 THR A N 1
ATOM 798 C CA . THR A 1 98 ? -4.054 -7.309 15.457 1.00 98.69 98 THR A CA 1
ATOM 799 C C . THR A 1 98 ? -3.615 -7.312 14.002 1.00 98.69 98 THR A C 1
ATOM 801 O O . THR A 1 98 ? -4.058 -6.482 13.214 1.00 98.69 98 THR A O 1
ATOM 804 N N . VAL A 1 99 ? -2.800 -8.296 13.613 1.00 98.69 99 VAL A N 1
ATOM 805 C CA . VAL A 1 99 ? -2.425 -8.539 12.212 1.00 98.69 99 VAL A CA 1
ATOM 806 C C . VAL A 1 99 ? -3.137 -9.790 11.700 1.00 98.69 99 VAL A C 1
ATOM 808 O O . VAL A 1 99 ? -3.012 -10.864 12.287 1.00 98.69 99 VAL A O 1
ATOM 811 N N . VAL A 1 100 ? -3.873 -9.655 10.597 1.00 98.75 100 VAL A N 1
ATOM 812 C CA . VAL A 1 100 ? -4.527 -10.757 9.882 1.00 98.75 100 VAL A CA 1
ATOM 813 C C . VAL A 1 100 ? -3.702 -11.090 8.636 1.00 98.75 100 VAL A C 1
ATOM 815 O O . VAL A 1 100 ? -3.628 -10.292 7.698 1.00 98.75 100 VAL A O 1
ATOM 818 N N . ASP A 1 101 ? -3.094 -12.279 8.621 1.00 98.25 101 ASP A N 1
ATOM 819 C CA . ASP A 1 101 ? -2.199 -12.768 7.559 1.00 98.25 101 ASP A CA 1
ATOM 820 C C . ASP A 1 101 ? -2.965 -13.186 6.282 1.00 98.25 101 ASP A C 1
ATOM 822 O O . ASP A 1 101 ? -3.054 -14.364 5.925 1.00 98.25 101 ASP A O 1
ATOM 826 N N . VAL A 1 102 ? -3.516 -12.220 5.541 1.00 98.25 102 VAL A N 1
ATOM 827 C CA . VAL A 1 102 ? -4.221 -12.493 4.270 1.00 98.25 102 VAL A CA 1
ATOM 828 C C . VAL A 1 102 ? -3.270 -13.035 3.199 1.00 98.25 102 VAL A C 1
ATOM 830 O O . VAL A 1 102 ? -3.687 -13.824 2.355 1.00 98.25 102 VAL A O 1
ATOM 833 N N . TRP A 1 103 ? -1.981 -12.700 3.266 1.00 94.50 103 TRP A N 1
ATOM 834 C CA . TRP A 1 103 ? -0.926 -13.295 2.437 1.00 94.50 103 TRP A CA 1
ATOM 835 C C . TRP A 1 103 ? -0.800 -14.812 2.581 1.00 94.50 103 TRP A C 1
ATOM 837 O O . TRP A 1 103 ? -0.334 -15.474 1.657 1.00 94.50 103 TRP A O 1
ATOM 847 N N . LYS A 1 104 ? -1.238 -15.367 3.712 1.00 93.19 104 LYS A N 1
ATOM 848 C CA . LYS A 1 104 ? -1.206 -16.801 3.981 1.00 93.19 104 LYS A CA 1
ATOM 849 C C . LYS A 1 104 ? -2.487 -17.489 3.518 1.00 93.19 104 LYS A C 1
ATOM 851 O O . LYS A 1 104 ? -2.423 -18.454 2.763 1.00 93.19 104 LYS A O 1
ATOM 856 N N . ASP A 1 105 ? -3.641 -16.986 3.949 1.00 93.50 105 ASP A N 1
ATOM 857 C CA . ASP A 1 105 ? -4.926 -17.664 3.717 1.00 93.50 105 ASP A CA 1
ATOM 858 C C . ASP A 1 105 ? -5.599 -17.245 2.398 1.00 93.50 105 ASP A C 1
ATOM 860 O O . ASP A 1 105 ? -6.454 -17.951 1.863 1.00 93.50 105 ASP A O 1
ATOM 864 N N . GLY A 1 106 ? -5.221 -16.083 1.866 1.00 92.94 106 GLY A N 1
ATOM 865 C CA . GLY A 1 106 ? -5.754 -15.494 0.643 1.00 92.94 106 GLY A CA 1
ATOM 866 C C . GLY A 1 106 ? -4.893 -15.714 -0.600 1.00 92.94 106 GLY A C 1
ATOM 867 O O . GLY A 1 106 ? -5.254 -15.169 -1.644 1.00 92.94 106 GLY A O 1
ATOM 868 N N . TRP A 1 107 ? -3.786 -16.460 -0.496 1.00 92.62 107 TRP A N 1
ATOM 869 C CA . TRP A 1 107 ? -2.860 -16.748 -1.596 1.00 92.62 107 TRP A CA 1
ATOM 870 C C . TRP A 1 107 ? -3.529 -17.544 -2.723 1.00 92.62 107 TRP A C 1
ATOM 872 O O . TRP A 1 107 ? -4.195 -18.551 -2.476 1.00 92.62 107 TRP A O 1
ATOM 882 N N . ASP A 1 108 ? -3.317 -17.118 -3.969 1.00 91.38 108 ASP A N 1
ATOM 883 C CA . ASP A 1 108 ? -3.732 -17.858 -5.158 1.00 91.38 108 ASP A CA 1
ATOM 884 C C . ASP A 1 108 ? -2.502 -18.372 -5.917 1.00 91.38 108 ASP A C 1
ATOM 886 O O . ASP A 1 108 ? -1.748 -17.603 -6.515 1.00 91.38 108 ASP A O 1
ATOM 890 N N . GLU A 1 109 ? -2.318 -19.695 -5.924 1.00 87.44 109 GLU A N 1
ATOM 891 C CA . GLU A 1 109 ? -1.178 -20.359 -6.573 1.00 87.44 109 GLU A CA 1
ATOM 892 C C . GLU A 1 109 ? -1.114 -20.123 -8.087 1.00 87.44 109 GLU A C 1
ATOM 894 O O . GLU A 1 109 ? -0.034 -20.139 -8.674 1.00 87.44 109 GLU A O 1
ATOM 899 N N . SER A 1 110 ? -2.260 -19.910 -8.742 1.00 85.06 110 SER A N 1
ATOM 900 C CA . SER A 1 110 ? -2.301 -19.664 -10.187 1.00 85.06 110 SER A CA 1
ATOM 901 C C . SER A 1 110 ? -1.877 -18.241 -10.543 1.00 85.06 110 SER A C 1
ATOM 903 O O . SER A 1 110 ? -1.313 -18.014 -11.614 1.00 85.06 110 SER A O 1
ATOM 905 N N . LEU A 1 111 ? -2.114 -17.298 -9.630 1.00 86.00 111 LEU A N 1
ATOM 906 C CA . LEU A 1 111 ? -1.747 -15.893 -9.784 1.00 86.00 111 LEU A CA 1
ATOM 907 C C . LEU A 1 111 ? -0.369 -15.582 -9.182 1.00 86.00 111 LEU A C 1
ATOM 909 O O . LEU A 1 111 ? 0.234 -14.571 -9.541 1.00 86.00 111 LEU A O 1
ATOM 913 N N . GLY A 1 112 ? 0.130 -16.437 -8.283 1.00 87.06 112 GLY A N 1
ATOM 914 C CA . GLY A 1 112 ? 1.384 -16.236 -7.557 1.00 87.06 112 GLY A CA 1
ATOM 915 C C . GLY A 1 112 ? 1.342 -15.023 -6.625 1.00 87.06 112 GLY A C 1
ATOM 916 O O . GLY A 1 112 ? 2.370 -14.387 -6.406 1.00 87.06 112 GLY A O 1
ATOM 917 N N . THR A 1 113 ? 0.151 -14.647 -6.156 1.00 92.31 113 THR A N 1
ATOM 918 C CA . THR A 1 113 ? -0.077 -13.491 -5.283 1.00 92.31 113 THR A CA 1
ATOM 919 C C . THR A 1 113 ? -1.431 -13.588 -4.591 1.00 92.31 113 THR A C 1
ATOM 921 O O . THR A 1 113 ? -2.243 -14.469 -4.884 1.00 92.31 113 THR A O 1
ATOM 924 N N . VAL A 1 114 ? -1.694 -12.653 -3.685 1.00 94.25 114 VAL A N 1
ATOM 925 C CA . VAL A 1 114 ? -3.017 -12.428 -3.106 1.00 94.25 114 VAL A CA 1
ATOM 926 C C . VAL A 1 114 ? -3.839 -11.591 -4.093 1.00 94.25 114 VAL A C 1
ATOM 928 O O . VAL A 1 114 ? -3.444 -10.460 -4.384 1.00 94.25 114 VAL A O 1
ATOM 931 N N . PRO A 1 115 ? -4.968 -12.089 -4.630 1.00 95.94 115 PRO A N 1
ATOM 932 C CA . PRO A 1 115 ? -5.853 -11.276 -5.455 1.00 95.94 115 PRO A CA 1
ATOM 933 C C . PRO A 1 115 ? -6.601 -10.235 -4.598 1.00 95.94 115 PRO A C 1
ATOM 935 O O . PRO A 1 115 ? -6.926 -10.535 -3.446 1.00 95.94 115 PRO A O 1
ATOM 938 N N . PRO A 1 116 ? -6.990 -9.067 -5.150 1.00 96.06 116 PRO A N 1
ATOM 939 C CA . PRO A 1 116 ? -7.636 -7.992 -4.383 1.00 96.06 116 PRO A CA 1
ATOM 940 C C . PRO A 1 116 ? -8.857 -8.432 -3.557 1.00 96.06 116 PRO A C 1
ATOM 942 O O . PRO A 1 116 ? -8.972 -8.115 -2.375 1.00 96.06 116 PRO A O 1
ATOM 945 N N . ASN A 1 117 ? -9.718 -9.277 -4.134 1.00 95.25 117 ASN A N 1
ATOM 946 C CA . ASN A 1 117 ? -10.906 -9.824 -3.466 1.00 95.25 117 ASN A CA 1
ATOM 947 C C . ASN A 1 117 ? -10.574 -10.609 -2.174 1.00 95.25 117 ASN A C 1
ATOM 949 O O . ASN A 1 117 ? -11.396 -10.705 -1.263 1.00 95.25 117 ASN A O 1
ATOM 953 N N . SER A 1 118 ? -9.372 -11.178 -2.040 1.00 97.44 118 SER A N 1
ATOM 954 C CA . SER A 1 118 ? -8.986 -11.876 -0.807 1.00 97.44 118 SER A CA 1
ATOM 955 C C . SER A 1 118 ? -8.954 -10.947 0.411 1.00 97.44 118 SER A C 1
ATOM 957 O O . SER A 1 118 ? -9.361 -11.387 1.485 1.00 97.44 118 SER A O 1
ATOM 959 N N . LEU A 1 119 ? -8.580 -9.670 0.252 1.00 97.44 119 LEU A N 1
ATOM 960 C CA . LEU A 1 119 ? -8.635 -8.685 1.342 1.00 97.44 119 LEU A CA 1
ATOM 961 C C . LEU A 1 119 ? -10.084 -8.445 1.768 1.00 97.44 119 LEU A C 1
ATOM 963 O O . LEU A 1 119 ? -10.408 -8.566 2.949 1.00 97.44 119 LEU A O 1
ATOM 967 N N . ALA A 1 120 ? -10.974 -8.212 0.802 1.00 94.62 120 ALA A N 1
ATOM 968 C CA . ALA A 1 120 ? -12.380 -7.971 1.091 1.00 94.62 120 ALA A CA 1
ATOM 969 C C . ALA A 1 120 ? -13.070 -9.181 1.738 1.00 94.62 120 ALA A C 1
ATOM 971 O O . ALA A 1 120 ? -13.806 -9.044 2.715 1.00 94.62 120 ALA A O 1
ATOM 972 N N . ARG A 1 121 ? -12.804 -10.398 1.248 1.00 97.56 121 ARG A N 1
ATOM 973 C CA . ARG A 1 121 ? -13.292 -11.629 1.894 1.00 97.56 121 ARG A CA 1
ATOM 974 C C . ARG A 1 121 ? -12.759 -11.780 3.310 1.00 97.56 121 ARG A C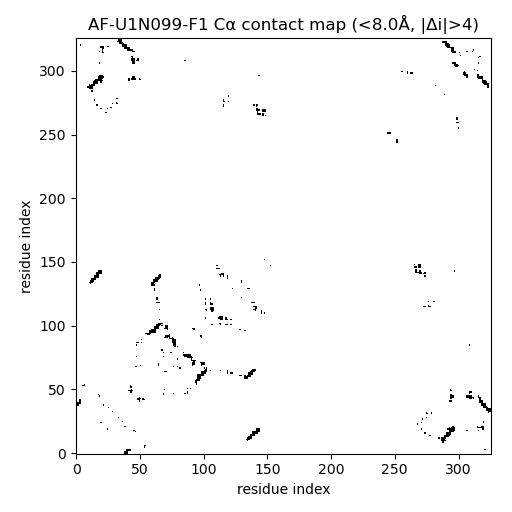 1
ATOM 976 O O . ARG A 1 121 ? -13.529 -12.154 4.191 1.00 97.56 121 ARG A O 1
ATOM 983 N N . SER A 1 122 ? -11.476 -11.492 3.527 1.00 98.25 122 SER A N 1
ATOM 984 C CA . SER A 1 122 ? -10.877 -11.598 4.854 1.00 98.25 122 SER A CA 1
ATOM 985 C C . SER A 1 122 ? -11.514 -10.612 5.833 1.00 98.25 122 SER A C 1
ATOM 987 O O . SER A 1 122 ? -11.927 -11.028 6.913 1.00 98.25 122 SER A O 1
ATOM 989 N N . MET A 1 123 ? -11.710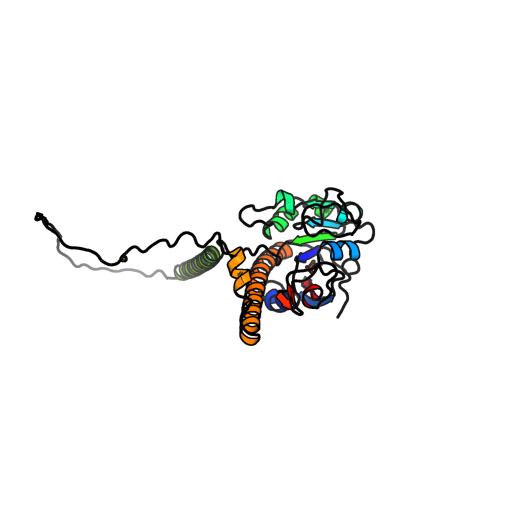 -9.350 5.441 1.00 96.81 123 MET A N 1
ATOM 990 C CA . MET A 1 123 ? -12.373 -8.356 6.293 1.00 96.81 123 MET A CA 1
ATOM 991 C C . MET A 1 123 ? -13.797 -8.781 6.676 1.00 96.81 123 MET A C 1
ATOM 993 O O . MET A 1 123 ? -14.181 -8.712 7.844 1.00 96.81 123 MET A O 1
ATOM 997 N N . ARG A 1 124 ? -14.581 -9.289 5.715 1.00 96.62 124 ARG A N 1
ATOM 998 C CA . ARG A 1 124 ? -15.939 -9.802 5.976 1.00 96.62 124 ARG A CA 1
ATOM 999 C C . ARG A 1 124 ? -15.940 -11.021 6.905 1.00 96.62 124 ARG A C 1
ATOM 1001 O O . ARG A 1 124 ? -16.869 -11.190 7.689 1.00 96.62 124 ARG A O 1
ATOM 1008 N N . ALA A 1 125 ? -14.911 -11.865 6.843 1.00 98.00 125 ALA A N 1
ATOM 1009 C CA . ALA A 1 125 ? -14.768 -13.021 7.729 1.00 98.00 125 ALA A CA 1
ATOM 1010 C C . ALA A 1 125 ? -14.320 -12.646 9.155 1.00 98.00 125 ALA A C 1
ATOM 1012 O O . ALA A 1 125 ? -14.571 -13.409 10.086 1.00 98.00 125 ALA A O 1
ATOM 1013 N N . HIS A 1 126 ? -13.704 -11.475 9.336 1.00 98.12 126 HIS A N 1
ATOM 1014 C CA . HIS A 1 126 ? -13.116 -11.025 10.601 1.00 98.12 126 HIS A CA 1
ATOM 1015 C C . HIS A 1 126 ? -13.755 -9.725 11.120 1.00 98.12 126 HIS A C 1
ATOM 1017 O O . HIS A 1 126 ? -13.076 -8.878 11.693 1.00 98.12 126 HIS A O 1
ATOM 1023 N N . GLN A 1 127 ? -15.072 -9.568 10.963 1.00 97.44 127 GLN A N 1
ATOM 1024 C CA . GLN A 1 127 ? -15.799 -8.372 11.418 1.00 97.44 127 GLN A CA 1
ATOM 1025 C C . GLN A 1 127 ? -15.653 -8.094 12.921 1.00 97.44 127 GLN A C 1
ATOM 1027 O O . GLN A 1 127 ? -15.659 -6.938 13.323 1.00 97.44 127 GLN A O 1
ATOM 1032 N N . SER A 1 128 ? -15.480 -9.125 13.757 1.00 97.94 128 SER A N 1
ATOM 1033 C CA . SER A 1 128 ? -15.205 -8.914 15.184 1.00 97.94 128 SER A CA 1
ATOM 1034 C C . SER A 1 128 ? -13.844 -8.263 15.419 1.00 97.94 128 SER A C 1
ATOM 1036 O O . SER A 1 128 ? -13.741 -7.396 16.269 1.00 97.94 128 SER A O 1
ATOM 1038 N N . VAL A 1 129 ? -12.820 -8.623 14.633 1.00 98.00 129 VAL A N 1
ATOM 1039 C CA . VAL A 1 129 ? -11.494 -7.989 14.720 1.00 98.00 129 VAL A CA 1
ATOM 1040 C C . VAL A 1 129 ? -11.595 -6.517 14.335 1.00 98.00 129 VAL A C 1
ATOM 1042 O O . VAL A 1 129 ? -11.040 -5.679 15.030 1.00 98.00 129 VAL A O 1
ATOM 1045 N N . VAL A 1 130 ? -12.344 -6.202 13.273 1.00 98.00 130 VAL A N 1
ATOM 1046 C CA . VAL A 1 130 ? -12.612 -4.813 12.864 1.00 98.00 130 VAL A CA 1
ATOM 1047 C C . VAL A 1 130 ? -13.311 -4.036 13.985 1.00 98.00 130 VAL A C 1
ATOM 1049 O O . VAL A 1 130 ? -12.906 -2.925 14.291 1.00 98.00 130 VAL A O 1
ATOM 1052 N N . ALA A 1 131 ? -14.322 -4.625 14.631 1.00 97.38 131 ALA A N 1
ATOM 1053 C CA . ALA A 1 131 ? -15.082 -3.970 15.698 1.00 97.38 131 ALA A CA 1
ATOM 1054 C C . ALA A 1 131 ? -14.307 -3.784 17.019 1.00 97.38 131 ALA A C 1
ATOM 1056 O O . ALA A 1 131 ? -14.724 -2.978 17.849 1.00 97.38 131 ALA A O 1
ATOM 1057 N N . ASP A 1 132 ? -13.224 -4.538 17.223 1.00 98.31 132 ASP A N 1
ATOM 1058 C CA . ASP A 1 132 ? -12.418 -4.520 18.449 1.00 98.31 132 ASP A CA 1
ATOM 1059 C C . ASP A 1 132 ? -11.269 -3.486 18.417 1.00 98.31 132 ASP A C 1
ATOM 1061 O O . ASP A 1 132 ? -10.559 -3.380 19.414 1.00 98.31 132 ASP A O 1
ATOM 1065 N N . HIS A 1 133 ? -11.070 -2.753 17.311 1.00 98.62 133 HIS A N 1
ATOM 1066 C CA . HIS A 1 133 ? -9.968 -1.789 17.142 1.00 98.62 133 HIS A CA 1
ATOM 1067 C C . HIS A 1 133 ? -10.474 -0.415 16.683 1.00 98.62 133 HIS A C 1
ATOM 1069 O O . HIS A 1 133 ? -11.435 -0.326 15.919 1.00 98.62 133 HIS A O 1
ATOM 1075 N N . ASP A 1 134 ? -9.772 0.652 17.077 1.00 98.00 134 ASP A N 1
ATOM 1076 C CA . ASP A 1 134 ? -10.086 2.035 16.682 1.00 98.00 134 ASP A CA 1
ATOM 1077 C C . ASP A 1 134 ? -9.969 2.286 15.166 1.00 98.00 134 ASP A C 1
ATOM 1079 O O . ASP A 1 134 ? -10.670 3.134 14.613 1.00 98.00 134 ASP A O 1
ATOM 1083 N N . ARG A 1 135 ? -9.050 1.589 14.485 1.00 98.62 135 ARG A N 1
ATOM 1084 C CA . ARG A 1 135 ? -8.723 1.813 13.068 1.00 98.62 135 ARG A CA 1
ATOM 1085 C C . ARG A 1 135 ? -8.475 0.506 12.324 1.00 98.62 135 ARG A C 1
ATOM 1087 O O . ARG A 1 135 ? -7.941 -0.450 12.883 1.00 98.62 135 ARG A O 1
ATOM 1094 N N . THR A 1 136 ? -8.782 0.476 11.027 1.00 98.88 136 THR A N 1
ATOM 1095 C CA . THR A 1 136 ? -8.559 -0.703 10.172 1.00 98.88 136 THR A CA 1
ATOM 1096 C C . THR A 1 136 ? -7.726 -0.378 8.934 1.00 98.88 136 THR A C 1
ATOM 1098 O O . THR A 1 136 ? -7.980 0.597 8.232 1.00 98.88 136 THR A O 1
ATOM 1101 N N . VAL A 1 137 ? -6.743 -1.227 8.624 1.00 98.94 137 VAL A N 1
ATOM 1102 C CA . VAL A 1 137 ? -5.921 -1.145 7.409 1.00 98.94 137 VAL A CA 1
ATOM 1103 C C . VAL A 1 137 ? -6.151 -2.370 6.527 1.00 98.94 137 VAL A C 1
ATOM 1105 O O . VAL A 1 137 ? -6.060 -3.503 6.996 1.00 98.94 137 VAL A O 1
ATOM 1108 N N . LEU A 1 138 ? -6.388 -2.147 5.234 1.00 98.88 138 LEU A N 1
ATOM 1109 C CA . LEU A 1 138 ? -6.417 -3.173 4.189 1.00 98.88 138 LEU A CA 1
ATOM 1110 C C . LEU A 1 138 ? -5.217 -2.948 3.258 1.00 98.88 138 LEU A C 1
ATOM 1112 O O . LEU A 1 138 ? -5.236 -2.020 2.450 1.00 98.88 138 LEU A O 1
ATOM 1116 N N . HIS A 1 139 ? -4.175 -3.776 3.363 1.00 98.88 139 HIS A N 1
ATOM 1117 C CA . HIS A 1 139 ? -2.963 -3.643 2.548 1.00 98.88 139 HIS A CA 1
ATOM 1118 C C . HIS A 1 139 ? -2.984 -4.626 1.370 1.00 98.88 139 HIS A C 1
ATOM 1120 O O . HIS A 1 139 ? -2.811 -5.835 1.537 1.00 98.88 139 HIS A O 1
ATOM 1126 N N . TYR A 1 140 ? -3.223 -4.098 0.173 1.00 98.69 140 TYR A N 1
ATOM 1127 C CA . TYR A 1 140 ? -3.308 -4.836 -1.083 1.00 98.69 140 TYR A CA 1
ATOM 1128 C C . TYR A 1 140 ? -1.927 -5.045 -1.701 1.00 98.69 140 TYR A C 1
ATOM 1130 O O . TYR A 1 140 ? -1.128 -4.120 -1.729 1.00 98.69 140 TYR A O 1
ATOM 1138 N N . MET A 1 141 ? -1.704 -6.216 -2.308 1.00 97.38 141 MET A N 1
ATOM 1139 C CA . MET A 1 141 ? -0.508 -6.502 -3.119 1.00 97.38 141 MET A CA 1
ATOM 1140 C C . MET A 1 141 ? -0.523 -5.833 -4.497 1.00 97.38 141 MET A C 1
ATOM 1142 O O . MET A 1 141 ? 0.461 -5.888 -5.216 1.00 97.38 141 MET A O 1
ATOM 1146 N N . GLN A 1 142 ? -1.651 -5.282 -4.941 1.00 97.75 142 GLN A N 1
ATOM 1147 C CA . GLN A 1 142 ? -1.751 -4.618 -6.239 1.00 97.75 142 GLN A CA 1
ATOM 1148 C C . GLN A 1 142 ? -1.708 -3.100 -6.039 1.00 97.75 142 GLN A C 1
ATOM 1150 O O . GLN A 1 142 ? -2.310 -2.607 -5.083 1.00 97.75 142 GLN A O 1
ATOM 1155 N N . PRO A 1 143 ? -1.074 -2.342 -6.954 1.00 97.50 143 PRO A N 1
ATOM 1156 C CA . PRO A 1 143 ? -0.661 -2.715 -8.312 1.00 97.50 143 PRO A CA 1
ATOM 1157 C C . PRO A 1 143 ? 0.699 -3.405 -8.485 1.00 97.50 143 PRO A C 1
ATOM 1159 O O . PRO A 1 143 ? 1.055 -3.699 -9.633 1.00 97.50 143 PRO A O 1
ATOM 1162 N N . HIS A 1 144 ? 1.436 -3.673 -7.405 1.00 95.25 144 HIS A N 1
ATOM 1163 C CA . HIS A 1 144 ? 2.700 -4.404 -7.456 1.00 95.25 144 HIS A CA 1
ATOM 1164 C C . HIS A 1 144 ? 2.584 -5.761 -8.197 1.00 95.25 144 HIS A C 1
ATOM 1166 O O . HIS A 1 144 ? 1.497 -6.320 -8.416 1.00 95.25 144 HIS A O 1
ATOM 1172 N N . ALA A 1 145 ? 3.720 -6.246 -8.704 1.00 86.75 145 ALA A N 1
ATOM 1173 C CA . ALA A 1 145 ? 3.802 -7.511 -9.423 1.00 86.75 145 ALA A CA 1
ATOM 1174 C C . ALA A 1 145 ? 3.588 -8.696 -8.457 1.00 86.75 145 ALA A C 1
ATOM 1176 O O . ALA A 1 145 ? 3.893 -8.582 -7.271 1.00 86.75 145 ALA A O 1
ATOM 1177 N N . PRO A 1 146 ? 3.119 -9.870 -8.921 1.00 89.12 146 PRO A N 1
ATOM 1178 C CA . PRO A 1 146 ? 2.789 -10.281 -10.292 1.00 89.12 146 PRO A CA 1
ATOM 1179 C C . PRO A 1 146 ? 1.603 -9.562 -10.961 1.00 89.12 146 PRO A C 1
ATOM 1181 O O . PRO A 1 146 ? 0.602 -9.227 -10.330 1.00 89.12 146 PRO A O 1
ATOM 1184 N N . TYR A 1 147 ? 1.681 -9.382 -12.287 1.00 86.81 147 TYR A N 1
ATOM 1185 C CA . TYR A 1 147 ? 0.629 -8.729 -13.075 1.00 86.81 147 TYR A CA 1
ATOM 1186 C C . TYR A 1 147 ? -0.472 -9.703 -13.532 1.00 86.81 147 TYR A C 1
ATOM 1188 O O . TYR A 1 147 ? -0.274 -10.515 -14.439 1.00 86.81 147 TYR A O 1
ATOM 1196 N N . LEU A 1 148 ? -1.664 -9.568 -12.947 1.00 82.94 148 LEU A N 1
ATOM 1197 C CA . LEU A 1 148 ? -2.828 -10.451 -13.103 1.00 82.94 148 LEU A CA 1
ATOM 1198 C C . LEU A 1 148 ? -3.413 -10.445 -14.530 1.00 82.94 148 LEU A C 1
ATOM 1200 O O . LEU A 1 148 ? -4.047 -11.402 -14.965 1.00 82.94 148 LEU A O 1
ATOM 1204 N N . GLY A 1 149 ? -3.164 -9.390 -15.315 1.00 63.66 149 GLY A N 1
ATOM 1205 C CA . GLY A 1 149 ? -3.676 -9.228 -16.686 1.00 63.66 149 GLY A CA 1
ATOM 1206 C C . GLY A 1 149 ? -3.137 -10.227 -17.726 1.00 63.66 149 GLY A C 1
ATOM 1207 O O . GLY A 1 149 ? -3.550 -10.183 -18.895 1.00 63.66 149 GLY A O 1
ATOM 1208 N N . ARG A 1 150 ? -2.227 -11.131 -17.333 1.00 50.47 150 ARG A N 1
ATOM 1209 C CA . ARG A 1 150 ? -1.642 -12.170 -18.195 1.00 50.47 150 ARG A CA 1
ATOM 1210 C C . ARG A 1 150 ? -2.102 -13.590 -17.843 1.00 50.47 150 ARG A C 1
ATOM 1212 O O . ARG A 1 150 ? -1.342 -14.538 -17.956 1.00 50.47 150 ARG A O 1
ATOM 1219 N N . GLY A 1 151 ? -3.387 -13.722 -17.555 1.00 43.44 151 GLY A N 1
ATOM 1220 C CA . GLY A 1 151 ? -4.176 -14.946 -17.635 1.00 43.44 151 GLY A CA 1
ATOM 1221 C C . GLY A 1 151 ? -5.644 -14.535 -17.546 1.00 43.44 151 GLY A C 1
ATOM 1222 O O . GLY A 1 151 ? -5.995 -13.696 -16.735 1.00 43.44 151 GLY A O 1
ATOM 1223 N N . ASP A 1 152 ? -6.518 -15.060 -18.404 1.00 43.53 152 ASP A N 1
ATOM 1224 C CA . ASP A 1 152 ? -7.967 -15.155 -18.118 1.00 43.53 152 ASP A CA 1
ATOM 1225 C C . ASP A 1 152 ? -8.829 -13.877 -18.289 1.00 43.53 152 ASP A C 1
ATOM 1227 O O . ASP A 1 152 ? -9.969 -13.962 -18.762 1.00 43.53 152 ASP A O 1
ATOM 1231 N N . GLY A 1 153 ? -8.309 -12.679 -18.003 1.00 41.16 153 GLY A N 1
ATOM 1232 C CA . GLY A 1 153 ? -9.124 -11.457 -17.872 1.00 41.16 153 GLY A CA 1
ATOM 1233 C C . GLY A 1 153 ? -9.827 -10.973 -19.148 1.00 41.16 153 GLY A C 1
ATOM 1234 O O . GLY A 1 153 ? -10.969 -10.523 -19.108 1.00 41.16 153 GLY A O 1
ATOM 1235 N N . ARG A 1 154 ? -9.222 -11.150 -20.333 1.00 38.47 154 ARG A N 1
ATOM 1236 C CA . ARG A 1 154 ? -9.845 -10.720 -21.608 1.00 38.47 154 ARG A CA 1
ATOM 1237 C C . ARG A 1 154 ? -11.060 -11.560 -22.016 1.00 38.47 154 ARG A C 1
ATOM 1239 O O . ARG A 1 154 ? -11.844 -11.115 -22.859 1.00 38.47 154 ARG A O 1
ATOM 1246 N N . LYS A 1 155 ? -11.222 -12.768 -21.462 1.00 37.91 155 LYS A N 1
ATOM 1247 C CA . LYS A 1 155 ? -12.433 -13.581 -21.661 1.00 37.91 155 LYS A CA 1
ATOM 1248 C C . LYS A 1 155 ? -13.568 -13.076 -20.771 1.00 37.91 155 LYS A C 1
ATOM 1250 O O . LYS A 1 155 ? -14.686 -12.955 -21.259 1.00 37.91 155 LYS A O 1
ATOM 1255 N N . LEU A 1 156 ? -13.273 -12.721 -19.521 1.00 42.19 156 LEU A N 1
ATOM 1256 C CA . LEU A 1 156 ? -14.273 -12.291 -18.542 1.00 42.19 156 LEU A CA 1
ATOM 1257 C C . LEU A 1 156 ? -14.860 -10.912 -18.851 1.00 42.19 156 LEU A C 1
ATOM 1259 O O . LEU A 1 156 ? -16.079 -10.780 -18.809 1.00 42.19 156 LEU A O 1
ATOM 1263 N N . THR A 1 157 ? -14.063 -9.925 -19.277 1.00 39.84 157 THR A N 1
ATOM 1264 C CA . THR A 1 157 ? -14.604 -8.606 -19.671 1.00 39.84 157 THR A CA 1
ATOM 1265 C C . THR A 1 157 ? -15.560 -8.728 -20.863 1.00 39.84 157 THR A C 1
ATOM 1267 O O . THR A 1 157 ? -16.654 -8.175 -20.846 1.00 39.84 157 THR A O 1
ATOM 1270 N N . LYS A 1 158 ? -15.227 -9.565 -21.860 1.00 40.69 158 LYS A N 1
ATOM 1271 C CA . LYS A 1 158 ? -16.116 -9.836 -23.007 1.00 40.69 158 LYS A CA 1
ATOM 1272 C C . LYS A 1 158 ? -17.394 -10.583 -22.615 1.00 40.69 158 LYS A C 1
ATOM 1274 O O . LYS A 1 158 ? -18.428 -10.367 -23.244 1.00 40.69 158 LYS A O 1
ATOM 1279 N N . ILE A 1 159 ? -17.331 -11.448 -21.601 1.00 49.03 159 ILE A N 1
ATOM 1280 C CA . ILE A 1 159 ? -18.498 -12.154 -21.057 1.00 49.03 159 ILE A CA 1
ATOM 1281 C C . ILE A 1 159 ? -19.367 -11.187 -20.236 1.00 49.03 159 ILE A C 1
ATOM 1283 O O . ILE A 1 159 ? -20.574 -11.158 -20.456 1.00 49.03 159 ILE A O 1
ATOM 1287 N N . ARG A 1 160 ? -18.779 -10.330 -19.387 1.00 43.62 160 ARG A N 1
ATOM 1288 C CA . ARG A 1 160 ? -19.485 -9.283 -18.620 1.00 43.62 160 ARG A CA 1
ATOM 1289 C C . ARG A 1 160 ? -20.208 -8.308 -19.553 1.00 43.62 160 ARG A C 1
ATOM 1291 O O . ARG A 1 160 ? -21.399 -8.063 -19.378 1.00 43.62 160 ARG A O 1
ATOM 1298 N N . ASP A 1 161 ? -19.532 -7.848 -20.603 1.00 48.06 161 ASP A N 1
ATOM 1299 C CA . ASP A 1 161 ? -20.119 -6.967 -21.620 1.00 48.06 161 ASP A CA 1
ATOM 1300 C C . ASP A 1 161 ? -21.173 -7.677 -22.484 1.00 48.06 161 ASP A C 1
ATOM 1302 O O . ASP A 1 161 ? -22.069 -7.038 -23.038 1.00 48.06 161 ASP A O 1
ATOM 1306 N N . GLY A 1 162 ? -21.060 -8.997 -22.657 1.00 50.53 162 GLY A N 1
ATOM 1307 C CA . GLY A 1 162 ? -22.065 -9.822 -23.331 1.00 50.53 162 GLY A CA 1
ATOM 1308 C C . GLY A 1 162 ? -23.329 -10.004 -22.488 1.00 50.53 162 GLY A C 1
ATOM 1309 O O . GLY A 1 162 ? -24.435 -9.871 -23.009 1.00 50.53 162 GLY A O 1
ATOM 1310 N N . ILE A 1 163 ? -23.166 -10.240 -21.184 1.00 58.09 163 ILE A N 1
ATOM 1311 C CA . ILE A 1 163 ? -24.262 -10.426 -20.224 1.00 58.09 163 ILE A CA 1
ATOM 1312 C C . ILE A 1 163 ? -24.996 -9.103 -19.967 1.00 58.09 163 ILE A C 1
ATOM 1314 O O . ILE A 1 163 ? -26.224 -9.100 -20.011 1.00 58.09 163 ILE A O 1
ATOM 1318 N N . LYS A 1 164 ? -24.288 -7.971 -19.800 1.00 49.59 164 LYS A N 1
ATOM 1319 C CA . LYS A 1 164 ? -24.926 -6.638 -19.712 1.00 49.59 164 LYS A CA 1
ATOM 1320 C C . LYS A 1 164 ? -25.780 -6.344 -20.950 1.00 49.59 164 LYS A C 1
ATOM 1322 O O . LYS A 1 164 ? -26.957 -6.032 -20.819 1.00 49.59 164 LYS A O 1
ATOM 1327 N N . ARG A 1 165 ? -25.243 -6.574 -22.157 1.00 59.00 165 ARG A N 1
ATOM 1328 C CA . ARG A 1 165 ? -25.991 -6.377 -23.415 1.00 59.00 165 ARG A CA 1
ATOM 1329 C C . ARG A 1 165 ? -27.229 -7.271 -23.541 1.00 59.00 165 ARG A C 1
ATOM 1331 O O . ARG A 1 165 ? -28.227 -6.824 -24.096 1.00 59.00 165 ARG A O 1
ATOM 1338 N N . GLN A 1 166 ? -27.187 -8.508 -23.042 1.00 54.41 166 GLN A N 1
ATOM 1339 C CA . GLN A 1 166 ? -28.363 -9.390 -23.021 1.00 54.41 166 GLN A CA 1
ATOM 1340 C C . GLN A 1 166 ? -29.392 -8.975 -21.958 1.00 54.41 166 GLN A C 1
ATOM 1342 O O . GLN A 1 166 ? -30.590 -9.045 -22.227 1.00 54.41 166 GLN A O 1
ATOM 1347 N N . GLY A 1 167 ? -28.945 -8.500 -20.791 1.00 45.78 167 GLY A N 1
ATOM 1348 C CA . GLY A 1 167 ? -29.817 -7.960 -19.743 1.00 45.78 167 GLY A CA 1
ATOM 1349 C C . GLY A 1 167 ? -30.583 -6.715 -20.197 1.00 45.78 167 GLY A C 1
ATOM 1350 O O . GLY A 1 167 ? -31.804 -6.654 -20.040 1.00 45.78 167 GLY A O 1
ATOM 1351 N N . ASP A 1 168 ? -29.896 -5.784 -20.859 1.00 53.19 168 ASP A N 1
ATOM 1352 C CA . ASP A 1 168 ? -30.493 -4.540 -21.364 1.00 53.19 168 ASP A CA 1
ATOM 1353 C C . ASP A 1 168 ? -31.505 -4.809 -22.500 1.00 53.19 168 ASP A C 1
ATOM 1355 O O . ASP A 1 168 ? -32.571 -4.188 -22.577 1.00 53.19 168 ASP A O 1
ATOM 1359 N N . GLN A 1 169 ? -31.225 -5.792 -23.365 1.00 51.50 169 GLN A N 1
ATOM 1360 C CA . GLN A 1 169 ? -32.143 -6.211 -24.434 1.00 51.50 169 GLN A CA 1
ATOM 1361 C C . GLN A 1 169 ? -33.383 -6.942 -23.897 1.00 51.50 169 GLN A C 1
ATOM 1363 O O . GLN A 1 169 ? -34.486 -6.722 -24.404 1.00 51.50 169 GLN A O 1
ATOM 1368 N N . ALA A 1 170 ? -33.230 -7.766 -22.856 1.00 50.09 170 ALA A N 1
ATOM 1369 C CA . ALA A 1 170 ? -34.345 -8.460 -22.217 1.00 50.09 170 ALA A CA 1
ATOM 1370 C C . ALA A 1 170 ? -35.285 -7.488 -21.478 1.00 50.09 170 ALA A C 1
ATOM 1372 O O . ALA A 1 170 ? -36.504 -7.627 -21.570 1.00 50.09 170 ALA A O 1
ATOM 1373 N N . GLN A 1 171 ? -34.752 -6.459 -20.810 1.00 49.06 171 GLN A N 1
ATOM 1374 C CA . GLN A 1 171 ? -35.574 -5.439 -20.141 1.00 49.06 171 GLN A CA 1
ATOM 1375 C C . GLN A 1 171 ? -36.332 -4.542 -21.133 1.00 49.06 171 GLN A C 1
ATOM 1377 O O . GLN A 1 171 ? -37.493 -4.201 -20.896 1.00 49.06 171 GLN A O 1
ATOM 1382 N N . THR A 1 172 ? -35.728 -4.238 -22.286 1.00 49.53 172 THR A N 1
ATOM 1383 C CA . THR A 1 172 ? -36.374 -3.442 -23.345 1.00 49.53 172 THR A CA 1
ATOM 1384 C C . THR A 1 172 ? -37.539 -4.198 -24.015 1.00 49.53 172 THR A C 1
ATOM 1386 O O . THR A 1 172 ? -38.548 -3.589 -24.379 1.00 49.53 172 THR A O 1
ATOM 1389 N N . GLN A 1 173 ? -37.453 -5.532 -24.136 1.00 48.84 173 GLN A N 1
ATOM 1390 C CA . GLN A 1 173 ? -38.528 -6.368 -24.703 1.00 48.84 173 GLN A CA 1
ATOM 1391 C C . GLN A 1 173 ? -39.720 -6.573 -23.754 1.00 48.84 173 GLN A C 1
ATOM 1393 O O . GLN A 1 173 ? -40.863 -6.632 -24.207 1.00 48.84 173 GLN A O 1
ATOM 1398 N N . VAL A 1 174 ? -39.494 -6.632 -22.439 1.00 47.25 174 VAL A N 1
ATOM 1399 C CA . VAL A 1 174 ? -40.582 -6.795 -21.452 1.00 47.25 174 VAL A CA 1
ATOM 1400 C C . VAL A 1 174 ? -41.426 -5.517 -21.319 1.00 47.25 174 VAL A C 1
ATOM 1402 O O . VAL A 1 174 ? -42.646 -5.595 -21.155 1.00 47.25 174 VAL A O 1
ATOM 1405 N N . GLN A 1 175 ? -40.818 -4.334 -21.467 1.00 49.09 175 GLN A N 1
ATOM 1406 C CA . GLN A 1 175 ? -41.552 -3.059 -21.459 1.00 49.09 175 GLN A CA 1
ATOM 1407 C C . GLN A 1 175 ? -42.364 -2.804 -22.738 1.00 49.09 175 GLN A C 1
ATOM 1409 O O . GLN A 1 175 ? -43.364 -2.095 -22.685 1.00 49.09 175 GLN A O 1
ATOM 1414 N N . THR A 1 176 ? -41.991 -3.398 -23.876 1.00 48.34 176 THR A N 1
ATOM 1415 C CA . THR A 1 176 ? -42.721 -3.220 -25.145 1.00 48.34 176 THR A CA 1
ATOM 1416 C C . THR A 1 176 ? -43.893 -4.192 -25.328 1.00 48.34 176 THR A C 1
ATOM 1418 O O . THR A 1 176 ? -44.792 -3.895 -26.105 1.00 48.34 176 THR A O 1
ATOM 1421 N N . GLN A 1 177 ? -43.950 -5.312 -24.594 1.00 45.84 177 GLN A N 1
ATOM 1422 C CA . GLN A 1 177 ? -45.044 -6.296 -24.707 1.00 45.84 177 GLN A CA 1
ATOM 1423 C C . GLN A 1 177 ? -46.237 -6.065 -23.761 1.00 45.84 177 GLN A C 1
ATOM 1425 O O . GLN A 1 177 ? -47.251 -6.747 -23.885 1.00 45.84 177 GLN A O 1
ATOM 1430 N N . THR A 1 178 ? -46.162 -5.118 -22.820 1.00 44.09 178 THR A N 1
ATOM 1431 C CA . THR A 1 178 ? -47.234 -4.875 -21.829 1.00 44.09 178 THR A CA 1
ATOM 1432 C C . THR A 1 178 ? -48.226 -3.772 -22.213 1.00 44.09 178 THR A C 1
ATOM 1434 O O . THR A 1 178 ? -49.133 -3.469 -21.438 1.00 44.09 178 THR A O 1
ATOM 1437 N N . GLN A 1 179 ? -48.128 -3.209 -23.419 1.00 51.47 179 GLN A N 1
ATOM 1438 C CA . GLN A 1 179 ? -49.123 -2.276 -23.949 1.00 51.47 179 GLN A CA 1
ATOM 1439 C C . GLN A 1 179 ? -49.517 -2.639 -25.381 1.00 51.47 179 GLN A C 1
ATOM 1441 O O . GLN A 1 179 ? -48.914 -2.134 -26.315 1.00 51.47 179 GLN A O 1
ATOM 1446 N N . GLU A 1 180 ? -50.582 -3.428 -25.557 1.00 39.53 180 GLU A N 1
ATOM 1447 C CA . GLU A 1 180 ? -51.488 -3.245 -26.700 1.00 39.53 180 GLU A CA 1
ATOM 1448 C C . GLU A 1 180 ? -52.953 -3.565 -26.330 1.00 39.53 180 GLU A C 1
ATOM 1450 O O . GLU A 1 180 ? -53.209 -4.411 -25.467 1.00 39.53 180 GLU A O 1
ATOM 1455 N N . PRO A 1 181 ? -53.926 -2.843 -26.926 1.00 42.69 181 PRO A N 1
ATOM 1456 C CA . PRO A 1 181 ? -55.317 -2.820 -26.492 1.00 42.69 181 PRO A CA 1
ATOM 1457 C C . PRO A 1 181 ? -56.177 -3.911 -27.145 1.00 42.69 181 PRO A C 1
ATOM 1459 O O . PRO A 1 181 ? -55.920 -4.389 -28.246 1.00 42.69 181 PRO A O 1
ATOM 1462 N N . ILE A 1 182 ? -57.269 -4.251 -26.462 1.00 43.91 182 ILE A N 1
ATOM 1463 C CA . ILE A 1 182 ? -58.287 -5.203 -26.913 1.00 43.91 182 ILE A CA 1
ATOM 1464 C C . ILE A 1 182 ? -59.162 -4.541 -27.990 1.00 43.91 182 ILE A C 1
ATOM 1466 O O . ILE A 1 182 ? -59.834 -3.548 -27.706 1.00 43.91 182 ILE A O 1
ATOM 1470 N N . ALA A 1 183 ? -59.224 -5.121 -29.193 1.00 36.53 183 ALA A N 1
ATOM 1471 C CA . ALA A 1 183 ? -60.270 -4.843 -30.179 1.00 36.53 183 ALA A CA 1
ATOM 1472 C C . ALA A 1 183 ? -60.645 -6.102 -30.981 1.00 36.53 183 ALA A C 1
ATOM 1474 O O . ALA A 1 183 ? -59.841 -7.011 -31.172 1.00 36.53 183 ALA A O 1
ATOM 1475 N N . ALA A 1 184 ? -61.913 -6.148 -31.383 1.00 33.69 184 ALA A N 1
ATOM 1476 C CA . ALA A 1 184 ? -62.680 -7.333 -31.732 1.00 33.69 184 ALA A CA 1
ATOM 1477 C C . ALA A 1 184 ? -62.770 -7.640 -33.245 1.00 33.69 184 ALA A C 1
ATOM 1479 O O . ALA A 1 184 ? -62.775 -6.731 -34.065 1.00 33.69 184 ALA A O 1
ATOM 1480 N N . ASP A 1 185 ? -62.942 -8.938 -33.525 1.00 34.84 185 ASP A N 1
ATOM 1481 C CA . ASP A 1 185 ? -63.848 -9.595 -34.493 1.00 34.84 185 ASP A CA 1
ATOM 1482 C C . ASP A 1 185 ? -63.774 -9.290 -36.014 1.00 34.84 185 ASP A C 1
ATOM 1484 O O . ASP A 1 185 ? -64.064 -8.185 -36.463 1.00 34.84 185 ASP A O 1
ATOM 1488 N N . THR A 1 186 ? -63.495 -10.323 -36.831 1.00 33.78 186 THR A N 1
ATOM 1489 C CA . THR A 1 186 ? -64.398 -10.955 -37.842 1.00 33.78 186 THR A CA 1
ATOM 1490 C C . THR A 1 186 ? -63.654 -11.706 -38.979 1.00 33.78 186 THR A C 1
ATOM 1492 O O . THR A 1 186 ? -62.503 -11.431 -39.301 1.00 33.78 186 THR A O 1
ATOM 1495 N N . ALA A 1 187 ? -64.351 -12.710 -39.539 1.00 31.62 187 ALA A N 1
ATOM 1496 C CA . ALA A 1 187 ? -64.009 -13.765 -40.522 1.00 31.62 187 ALA A CA 1
ATOM 1497 C C . ALA A 1 187 ? -63.280 -13.326 -41.833 1.00 31.62 187 ALA A C 1
ATOM 1499 O O . ALA A 1 187 ? -63.329 -12.166 -42.211 1.00 31.62 187 ALA A O 1
ATOM 1500 N N . THR A 1 188 ? -62.661 -14.175 -42.682 1.00 33.97 188 THR A N 1
ATOM 1501 C CA . THR A 1 188 ? -63.231 -15.331 -43.423 1.00 33.97 188 THR A CA 1
ATOM 1502 C C . THR A 1 188 ? -62.159 -16.065 -44.283 1.00 33.97 188 THR A C 1
ATOM 1504 O O . THR A 1 188 ? -61.307 -15.411 -44.868 1.00 33.97 188 THR A O 1
ATOM 1507 N N . ALA A 1 189 ? -62.270 -17.404 -44.373 1.00 31.91 189 ALA A N 1
ATOM 1508 C CA . ALA A 1 189 ? -61.943 -18.398 -45.434 1.00 31.91 189 ALA A CA 1
ATOM 1509 C C . ALA A 1 189 ? -60.806 -18.238 -46.489 1.00 31.91 189 ALA A C 1
ATOM 1511 O O . ALA A 1 189 ? -60.722 -17.230 -47.180 1.00 31.91 189 ALA A O 1
ATOM 1512 N N . GLY A 1 190 ? -60.109 -19.360 -46.793 1.00 29.98 190 GLY A N 1
ATOM 1513 C CA . GLY A 1 190 ? -59.540 -19.600 -48.142 1.00 29.98 190 GLY A CA 1
ATOM 1514 C C . GLY A 1 190 ? -58.354 -20.575 -48.336 1.00 29.98 190 GLY A C 1
ATOM 1515 O O . GLY A 1 190 ? -57.270 -20.130 -48.667 1.00 29.98 190 GLY A O 1
ATOM 1516 N N . ALA A 1 191 ? -58.585 -21.885 -48.175 1.00 32.28 191 ALA A N 1
ATOM 1517 C CA . ALA A 1 191 ? -58.060 -23.051 -48.932 1.00 32.28 191 ALA A CA 1
ATOM 1518 C C . ALA A 1 191 ? -56.630 -23.134 -49.570 1.00 32.28 191 ALA A C 1
ATOM 1520 O O . ALA A 1 191 ? -56.338 -22.444 -50.536 1.00 32.28 191 ALA A O 1
ATOM 1521 N N . SER A 1 192 ? -55.920 -24.223 -49.186 1.00 33.28 192 SER A N 1
ATOM 1522 C CA . SER A 1 192 ? -55.243 -25.265 -50.024 1.00 33.28 192 SER A CA 1
ATOM 1523 C C . SER A 1 192 ? -53.995 -24.885 -50.864 1.00 33.28 192 SER A C 1
ATOM 1525 O O . SER A 1 192 ? -53.921 -23.779 -51.365 1.00 33.28 192 SER A O 1
ATOM 1527 N N . THR A 1 193 ? -52.967 -25.701 -51.145 1.00 32.81 193 THR A N 1
ATOM 1528 C CA . THR A 1 193 ? -52.666 -27.153 -51.086 1.00 32.81 193 THR A CA 1
ATOM 1529 C C . THR A 1 193 ? -51.172 -27.347 -51.419 1.00 32.81 193 THR A C 1
ATOM 1531 O O . THR A 1 193 ? -50.671 -26.604 -52.256 1.00 32.81 193 THR A O 1
ATOM 1534 N N . GLY A 1 194 ? -50.560 -28.432 -50.911 1.00 30.42 194 GLY A N 1
ATOM 1535 C CA . GLY A 1 194 ? -49.461 -29.193 -51.552 1.00 30.42 194 GLY A CA 1
ATOM 1536 C C . GLY A 1 194 ? -48.061 -28.561 -51.508 1.00 30.42 194 GLY A C 1
ATOM 1537 O O . GLY A 1 194 ? -47.902 -27.380 -51.761 1.00 30.42 194 GLY A O 1
ATOM 1538 N N . GLY A 1 195 ? -46.971 -29.264 -51.217 1.00 30.05 195 GLY A N 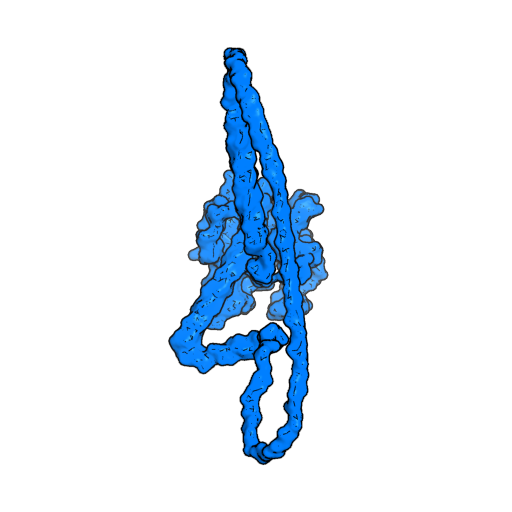1
ATOM 1539 C CA . GLY A 1 195 ? -46.735 -30.700 -51.164 1.00 30.05 195 GLY A CA 1
ATOM 1540 C C . GLY A 1 195 ? -45.284 -30.958 -51.589 1.00 30.05 195 GLY A C 1
ATOM 1541 O O . GLY A 1 195 ? -44.907 -30.576 -52.690 1.00 30.05 195 GLY A O 1
ATOM 1542 N N . ASP A 1 196 ? -44.539 -31.607 -50.691 1.00 34.00 196 ASP A N 1
ATOM 1543 C CA . ASP A 1 196 ? -43.428 -32.539 -50.951 1.00 34.00 196 ASP A CA 1
ATOM 1544 C C . ASP A 1 196 ? -42.066 -32.019 -51.465 1.00 34.00 196 ASP A C 1
ATOM 1546 O O . ASP A 1 196 ? -41.965 -31.338 -52.477 1.00 34.00 196 ASP A O 1
ATOM 1550 N N . THR A 1 197 ? -40.980 -32.137 -50.675 1.00 32.44 197 THR A N 1
ATOM 1551 C CA . THR A 1 197 ? -40.133 -33.337 -50.405 1.00 32.44 197 THR A CA 1
ATOM 1552 C C . THR A 1 197 ? -39.405 -33.823 -51.671 1.00 32.44 197 THR A C 1
ATOM 1554 O O . THR A 1 197 ? -39.980 -33.858 -52.744 1.00 32.44 197 THR A O 1
ATOM 1557 N N . ASN A 1 198 ? -38.144 -34.251 -51.700 1.00 35.62 198 ASN A N 1
ATOM 1558 C CA . ASN A 1 198 ? -37.013 -34.389 -50.782 1.00 35.62 198 ASN A CA 1
ATOM 1559 C C . ASN A 1 198 ? -35.871 -34.985 -51.650 1.00 35.62 198 ASN A C 1
ATOM 1561 O O . ASN A 1 198 ? -36.121 -35.488 -52.745 1.00 35.62 198 ASN A O 1
ATOM 1565 N N . THR A 1 199 ? -34.665 -35.048 -51.087 1.00 34.84 199 THR A N 1
ATOM 1566 C CA . THR A 1 199 ? -33.584 -36.013 -51.371 1.00 34.84 199 THR A CA 1
ATOM 1567 C C . THR A 1 199 ? -32.808 -35.940 -52.688 1.00 34.84 199 THR A C 1
ATOM 1569 O O . THR A 1 199 ? -33.351 -35.604 -53.725 1.00 34.84 199 THR A O 1
ATOM 1572 N N . ASN A 1 200 ? -31.552 -36.383 -52.784 1.00 35.19 200 ASN A N 1
ATOM 1573 C CA . ASN A 1 200 ? -30.428 -36.690 -51.878 1.00 35.19 200 ASN A CA 1
ATOM 1574 C C . ASN A 1 200 ? -29.347 -37.330 -52.789 1.00 35.19 200 ASN A C 1
ATOM 1576 O O . ASN A 1 200 ? -29.657 -37.772 -53.894 1.00 35.19 200 ASN A O 1
ATOM 1580 N N . THR A 1 201 ? -28.147 -37.517 -52.236 1.00 36.19 201 THR A N 1
ATOM 1581 C CA . THR A 1 201 ? -27.127 -38.535 -52.574 1.00 36.19 201 THR A CA 1
ATOM 1582 C C . THR A 1 201 ? -26.277 -38.361 -53.834 1.00 36.19 201 THR A C 1
ATOM 1584 O O . THR A 1 201 ? -26.755 -37.867 -54.842 1.00 36.19 201 THR A O 1
ATOM 1587 N N . ASN A 1 202 ? -25.045 -38.873 -53.924 1.00 34.22 202 ASN A N 1
ATOM 1588 C CA . ASN A 1 202 ? -23.924 -39.202 -53.017 1.00 34.22 202 ASN A CA 1
ATOM 1589 C C . ASN A 1 202 ? -22.829 -39.825 -53.931 1.00 34.22 202 ASN A C 1
ATOM 1591 O O . ASN A 1 202 ? -23.178 -40.310 -55.008 1.00 34.22 202 ASN A O 1
ATOM 1595 N N . THR A 1 203 ? -21.589 -39.960 -53.426 1.00 36.84 203 THR A N 1
ATOM 1596 C CA . THR A 1 203 ? -20.614 -41.062 -53.721 1.00 36.84 203 THR A CA 1
ATOM 1597 C C . THR A 1 203 ? -19.983 -41.121 -55.143 1.00 36.84 203 THR A C 1
ATOM 1599 O O . THR A 1 203 ? -20.611 -40.728 -56.112 1.00 36.84 203 THR A O 1
ATOM 1602 N N . ASP A 1 204 ? -18.758 -41.598 -55.413 1.00 35.88 204 ASP A N 1
ATOM 1603 C CA . ASP A 1 204 ? -17.703 -42.242 -54.614 1.00 35.88 204 ASP A CA 1
ATOM 1604 C C . ASP A 1 204 ? -16.384 -42.420 -55.426 1.00 35.88 204 ASP A C 1
ATOM 1606 O O . ASP A 1 204 ? -16.400 -42.388 -56.656 1.00 35.88 204 ASP A O 1
ATOM 1610 N N . THR A 1 205 ? -15.302 -42.760 -54.703 1.00 37.78 205 THR A N 1
ATOM 1611 C CA . THR A 1 205 ? -14.216 -43.738 -55.025 1.00 37.78 205 THR A CA 1
ATOM 1612 C C . THR A 1 205 ? -13.201 -43.575 -56.183 1.00 37.78 205 THR A C 1
ATOM 1614 O O . THR A 1 205 ? -13.544 -43.559 -57.359 1.00 37.78 205 THR A O 1
ATOM 1617 N N . ASP A 1 206 ? -11.905 -43.646 -55.820 1.00 33.25 206 ASP A N 1
ATOM 1618 C CA . ASP A 1 206 ? -11.015 -44.842 -55.896 1.00 33.25 206 ASP A CA 1
ATOM 1619 C C . ASP A 1 206 ? -9.599 -44.694 -56.498 1.00 33.25 206 ASP A C 1
ATOM 1621 O O . ASP A 1 206 ? -9.293 -43.880 -57.364 1.00 33.25 206 ASP A O 1
ATOM 1625 N N . ALA A 1 207 ? -8.725 -45.546 -55.952 1.00 31.17 207 ALA A N 1
ATOM 1626 C CA . ALA A 1 207 ? -7.264 -45.577 -55.981 1.00 31.17 207 ALA A CA 1
ATOM 1627 C C . ALA A 1 207 ? -6.618 -46.378 -57.137 1.00 31.17 207 ALA A C 1
ATOM 1629 O O . ALA A 1 207 ? -7.273 -47.223 -57.743 1.00 31.17 207 ALA A O 1
ATOM 1630 N N . ARG A 1 208 ? -5.283 -46.242 -57.325 1.00 29.12 208 ARG A N 1
ATOM 1631 C CA . ARG A 1 208 ? -4.285 -47.356 -57.336 1.00 29.12 208 ARG A CA 1
ATOM 1632 C C . ARG A 1 208 ? -2.838 -46.936 -57.669 1.00 29.12 208 ARG A C 1
ATOM 1634 O O . ARG A 1 208 ? -2.572 -45.894 -58.250 1.00 29.12 208 ARG A O 1
ATOM 1641 N N . THR A 1 209 ? -1.926 -47.810 -57.243 1.00 29.17 209 THR A N 1
ATOM 1642 C CA . THR A 1 209 ? -0.453 -47.781 -57.148 1.00 29.17 209 THR A CA 1
ATOM 1643 C C . THR A 1 209 ? 0.270 -48.449 -58.344 1.00 29.17 209 THR A C 1
ATOM 1645 O O . THR A 1 209 ? -0.347 -49.261 -59.028 1.00 29.17 209 THR A O 1
ATOM 1648 N N . ASN A 1 210 ? 1.583 -48.193 -58.566 1.00 29.94 210 ASN A N 1
ATOM 1649 C CA . ASN A 1 210 ? 2.718 -49.130 -58.300 1.00 29.94 210 ASN A CA 1
ATOM 1650 C C . ASN A 1 210 ? 4.038 -48.905 -59.124 1.00 29.94 210 ASN A C 1
ATOM 1652 O O . ASN A 1 210 ? 4.002 -48.726 -60.335 1.00 29.94 210 ASN A O 1
ATOM 1656 N N . THR A 1 211 ? 5.186 -49.087 -58.435 1.00 30.38 211 THR A N 1
ATOM 1657 C CA . THR A 1 211 ? 6.530 -49.648 -58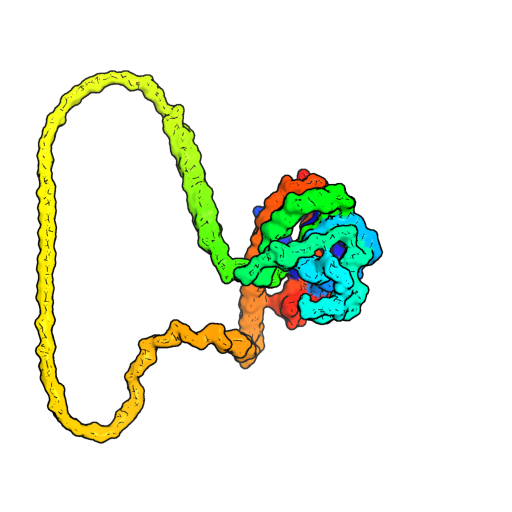.814 1.00 30.38 211 THR A CA 1
ATOM 1658 C C . THR A 1 211 ? 7.496 -49.083 -59.884 1.00 30.38 211 THR A C 1
ATOM 1660 O O . THR A 1 211 ? 7.159 -48.972 -61.055 1.00 30.38 211 THR A O 1
ATOM 1663 N N . GLY A 1 212 ? 8.792 -49.007 -59.500 1.00 27.97 212 GLY A N 1
ATOM 1664 C CA . GLY A 1 212 ? 9.978 -49.184 -60.372 1.00 27.97 212 GLY A CA 1
ATOM 1665 C C . GLY A 1 212 ? 11.310 -48.670 -59.770 1.00 27.97 212 GLY A C 1
ATOM 1666 O O . GLY A 1 212 ? 11.371 -47.521 -59.355 1.00 27.97 212 GLY A O 1
ATOM 1667 N N . ALA A 1 213 ? 12.375 -49.490 -59.714 1.00 28.48 213 ALA A N 1
ATOM 1668 C CA . ALA A 1 213 ? 13.673 -49.199 -59.063 1.00 28.48 213 ALA A CA 1
ATOM 1669 C C . ALA 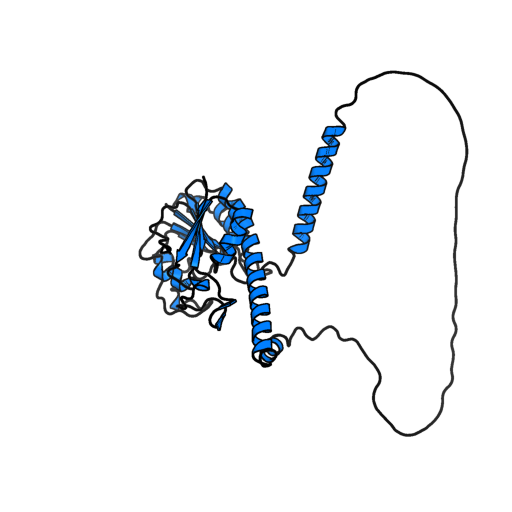A 1 213 ? 14.913 -49.530 -59.941 1.00 28.48 213 ALA A C 1
ATOM 1671 O O . ALA A 1 213 ? 14.801 -50.385 -60.817 1.00 28.48 213 ALA A O 1
ATOM 1672 N N . ARG A 1 214 ? 16.088 -48.967 -59.545 1.00 29.50 214 ARG A N 1
ATOM 1673 C CA . ARG A 1 214 ? 17.525 -49.160 -59.963 1.00 29.50 214 ARG A CA 1
ATOM 1674 C C . ARG A 1 214 ? 18.056 -48.162 -61.026 1.00 29.50 214 ARG A C 1
ATOM 1676 O O . ARG A 1 214 ? 17.324 -47.875 -61.955 1.00 29.50 214 ARG A O 1
ATOM 1683 N N . THR A 1 215 ? 19.269 -47.566 -61.003 1.00 28.92 215 THR A N 1
ATOM 1684 C CA . THR A 1 215 ? 20.581 -47.757 -60.308 1.00 28.92 215 THR A CA 1
ATOM 1685 C C . THR A 1 215 ? 21.508 -46.518 -60.476 1.00 28.92 215 THR A C 1
ATOM 1687 O O . THR A 1 215 ? 21.553 -45.982 -61.574 1.00 28.92 215 THR A O 1
ATOM 1690 N N . GLY A 1 216 ? 22.336 -46.193 -59.459 1.00 26.05 216 GLY A N 1
ATOM 1691 C CA . GLY A 1 216 ? 23.767 -45.784 -59.552 1.00 26.05 216 GLY A CA 1
ATOM 1692 C C . GLY A 1 216 ? 24.191 -44.345 -59.939 1.00 26.05 216 GLY A C 1
ATOM 1693 O O . GLY A 1 216 ? 24.000 -43.944 -61.078 1.00 26.05 216 GLY A O 1
ATOM 1694 N N . GLY A 1 217 ? 24.924 -43.640 -59.049 1.00 26.67 217 GLY A N 1
ATOM 1695 C CA . GLY A 1 217 ? 25.778 -42.488 -59.422 1.00 26.67 217 GLY A CA 1
ATOM 1696 C C . GLY A 1 217 ? 26.078 -41.424 -58.340 1.00 26.67 217 GLY A C 1
ATOM 1697 O O . GLY A 1 217 ? 25.302 -40.502 -58.171 1.00 26.67 217 GLY A O 1
ATOM 1698 N N . VAL A 1 218 ? 27.219 -41.578 -57.650 1.00 27.80 218 VAL A N 1
ATOM 1699 C CA . VAL A 1 218 ? 28.209 -40.585 -57.138 1.00 27.80 218 VAL A CA 1
ATOM 1700 C C . VAL A 1 218 ? 27.767 -39.191 -56.608 1.00 27.80 218 VAL A C 1
ATOM 1702 O O . VAL A 1 218 ? 27.349 -38.327 -57.363 1.00 27.80 218 VAL A O 1
ATOM 1705 N N . LEU A 1 219 ? 28.042 -38.975 -55.307 1.00 27.55 219 LEU A N 1
ATOM 1706 C CA . LEU A 1 219 ? 28.399 -37.736 -54.571 1.00 27.55 219 LEU A CA 1
ATOM 1707 C C . LEU A 1 219 ? 27.839 -36.377 -55.048 1.00 27.55 219 LEU A C 1
ATOM 1709 O O . LEU A 1 219 ? 28.334 -35.801 -56.011 1.00 27.55 219 LEU A O 1
ATOM 1713 N N . SER A 1 220 ? 26.983 -35.752 -54.231 1.00 28.56 220 SER A N 1
ATOM 1714 C CA . SER A 1 220 ? 27.232 -34.418 -53.640 1.00 28.56 220 SER A CA 1
ATOM 1715 C C . SER A 1 220 ? 26.028 -33.901 -52.839 1.00 28.56 220 SER A C 1
ATOM 1717 O O . SER A 1 220 ? 24.881 -34.150 -53.184 1.00 28.56 220 SER A O 1
ATOM 1719 N N . ALA A 1 221 ? 26.360 -33.147 -51.789 1.00 32.69 221 ALA A N 1
ATOM 1720 C CA . ALA A 1 221 ? 25.575 -32.101 -51.135 1.00 32.69 221 ALA A CA 1
ATOM 1721 C C . ALA A 1 221 ? 24.303 -32.482 -50.346 1.00 32.69 221 ALA A C 1
ATOM 1723 O O . ALA A 1 221 ? 23.262 -32.875 -50.857 1.00 32.69 221 ALA A O 1
ATOM 1724 N N . VAL A 1 222 ? 24.443 -32.258 -49.041 1.00 28.14 222 VAL A N 1
ATOM 1725 C CA . VAL A 1 222 ? 23.421 -32.168 -48.001 1.00 28.14 222 VAL A CA 1
ATOM 1726 C C . VAL A 1 222 ? 22.399 -31.075 -48.319 1.00 28.14 222 VAL A C 1
ATOM 1728 O O . VAL A 1 222 ? 22.785 -29.967 -48.682 1.00 28.14 222 VAL A O 1
ATOM 1731 N N . GLY A 1 223 ? 21.131 -31.364 -48.021 1.00 28.64 223 GLY A N 1
ATOM 1732 C CA . GLY A 1 223 ? 20.179 -30.358 -47.555 1.00 28.64 223 GLY A CA 1
ATOM 1733 C C . GLY A 1 223 ? 18.874 -30.327 -48.331 1.00 28.64 223 GLY A C 1
ATOM 1734 O O . GLY A 1 223 ? 18.784 -29.600 -49.307 1.00 28.64 223 GLY A O 1
ATOM 1735 N N . ASP A 1 224 ? 17.854 -31.045 -47.849 1.00 28.30 224 ASP A N 1
ATOM 1736 C CA . ASP A 1 224 ? 16.492 -30.510 -47.887 1.00 28.30 224 ASP A CA 1
ATOM 1737 C C . ASP A 1 224 ? 15.516 -31.219 -46.933 1.00 28.30 224 ASP A C 1
ATOM 1739 O O . ASP A 1 224 ? 15.418 -32.446 -46.904 1.00 28.30 224 ASP A O 1
ATOM 1743 N N . ARG A 1 225 ? 14.741 -30.363 -46.244 1.00 30.47 225 ARG A N 1
ATOM 1744 C CA . ARG A 1 225 ? 13.587 -30.581 -45.340 1.00 30.47 225 ARG A CA 1
ATOM 1745 C C . ARG A 1 225 ? 13.928 -31.185 -43.971 1.00 30.47 225 ARG A C 1
ATOM 1747 O O . ARG A 1 225 ? 14.630 -32.174 -43.867 1.00 30.47 225 ARG A O 1
ATOM 1754 N N . VAL A 1 226 ? 13.476 -30.599 -42.859 1.00 26.84 226 VAL A N 1
ATOM 1755 C CA . VAL A 1 226 ? 12.064 -30.439 -42.460 1.00 26.84 226 VAL A CA 1
ATOM 1756 C C . VAL A 1 226 ? 11.872 -29.202 -41.552 1.00 26.84 226 VAL A C 1
ATOM 1758 O O . VAL A 1 226 ? 12.698 -28.915 -40.695 1.00 26.84 226 VAL A O 1
ATOM 1761 N N . ARG A 1 227 ? 10.743 -28.498 -41.711 1.00 28.17 227 ARG A N 1
ATOM 1762 C CA . ARG A 1 227 ? 10.073 -27.654 -40.690 1.00 28.17 227 ARG A CA 1
ATOM 1763 C C . ARG A 1 227 ? 8.797 -28.436 -40.301 1.00 28.17 227 ARG A C 1
ATOM 1765 O O . ARG A 1 227 ? 8.233 -28.998 -41.243 1.00 28.17 227 ARG A O 1
ATOM 1772 N N . PRO A 1 228 ? 8.310 -28.509 -39.040 1.00 39.19 228 PRO A N 1
ATOM 1773 C CA . PRO A 1 228 ? 8.419 -27.503 -37.977 1.00 39.19 228 PRO A CA 1
ATOM 1774 C C . PRO A 1 228 ? 8.786 -28.037 -36.575 1.00 39.19 228 PRO A C 1
ATOM 1776 O O . PRO A 1 228 ? 8.392 -29.127 -36.185 1.00 39.19 228 PRO A O 1
ATOM 1779 N N . ALA A 1 229 ? 9.446 -27.201 -35.775 1.00 29.36 229 ALA A N 1
ATOM 1780 C CA . ALA A 1 229 ? 9.399 -27.291 -34.317 1.00 29.36 229 ALA A CA 1
ATOM 1781 C C . ALA A 1 229 ? 9.215 -25.870 -33.769 1.00 29.36 229 ALA A C 1
ATOM 1783 O O . ALA A 1 229 ? 10.165 -25.170 -33.432 1.00 29.36 229 ALA A O 1
ATOM 1784 N N . VAL A 1 230 ? 7.965 -25.408 -33.798 1.00 38.09 230 VAL A N 1
ATOM 1785 C CA . VAL A 1 230 ? 7.492 -24.327 -32.931 1.00 38.09 230 VAL A CA 1
ATOM 1786 C C . VAL A 1 230 ? 7.065 -25.035 -31.655 1.00 38.09 230 VAL A C 1
ATOM 1788 O O . VAL A 1 230 ? 5.929 -25.468 -31.593 1.00 38.09 230 VAL A O 1
ATOM 1791 N N . GLU A 1 231 ? 8.017 -25.274 -30.750 1.00 31.66 231 GLU A N 1
ATOM 1792 C CA . GLU A 1 231 ? 7.829 -25.714 -29.351 1.00 31.66 231 GLU A CA 1
ATOM 1793 C C . GLU A 1 231 ? 9.205 -26.086 -28.763 1.00 31.66 231 GLU A C 1
ATOM 1795 O O . GLU A 1 231 ? 9.515 -27.251 -28.553 1.00 31.66 231 GLU A O 1
ATOM 1800 N N . SER A 1 232 ? 10.084 -25.092 -28.568 1.00 32.38 232 SER A N 1
ATOM 1801 C CA . SER A 1 232 ? 11.239 -25.216 -27.647 1.00 32.38 232 SER A CA 1
ATOM 1802 C C . SER A 1 232 ? 11.938 -23.886 -27.304 1.00 32.38 232 SER A C 1
ATOM 1804 O O . SER A 1 232 ? 13.047 -23.901 -26.789 1.00 32.38 232 SER A O 1
ATOM 1806 N N . VAL A 1 233 ? 11.347 -22.717 -27.588 1.00 36.16 233 VAL A N 1
ATOM 1807 C CA . VAL A 1 233 ? 12.013 -21.407 -27.358 1.00 36.16 233 VAL A CA 1
ATOM 1808 C C . VAL A 1 233 ? 11.576 -20.743 -26.040 1.00 36.16 233 VAL A C 1
ATOM 1810 O O . VAL A 1 233 ? 11.974 -19.625 -25.737 1.00 36.16 233 VAL A O 1
ATOM 1813 N N . LEU A 1 234 ? 10.782 -21.425 -25.211 1.00 34.25 234 LEU A N 1
ATOM 1814 C CA . LEU A 1 234 ? 10.302 -20.866 -23.939 1.00 34.25 234 LEU A CA 1
ATOM 1815 C C . LEU A 1 234 ? 11.153 -21.232 -22.714 1.00 34.25 234 LEU A C 1
ATOM 1817 O O . LEU A 1 234 ? 10.786 -20.853 -21.610 1.00 34.25 234 LEU A O 1
ATOM 1821 N N . GLU A 1 235 ? 12.308 -21.877 -22.894 1.00 33.88 235 GLU A N 1
ATOM 1822 C CA . GLU A 1 235 ? 13.246 -22.151 -21.788 1.00 33.88 235 GLU A CA 1
ATOM 1823 C C . GLU A 1 235 ? 14.567 -21.358 -21.880 1.00 33.88 235 GLU A C 1
ATOM 1825 O O . GLU A 1 235 ? 15.285 -21.256 -20.891 1.00 33.88 235 GLU A O 1
ATOM 1830 N N . ASP A 1 236 ? 14.835 -20.672 -23.001 1.00 30.80 236 ASP A N 1
ATOM 1831 C CA . ASP A 1 236 ? 16.030 -19.822 -23.199 1.00 30.80 236 ASP A CA 1
ATOM 1832 C C . ASP A 1 236 ? 15.754 -18.306 -23.050 1.00 30.80 236 ASP A C 1
ATOM 1834 O O . ASP A 1 236 ? 16.621 -17.454 -23.289 1.00 30.80 236 ASP A O 1
ATOM 1838 N N . SER A 1 237 ? 14.543 -17.919 -22.635 1.00 37.81 237 SER A N 1
ATOM 1839 C CA . SER A 1 237 ? 14.104 -16.515 -22.642 1.00 37.81 237 SER A CA 1
ATOM 1840 C C . SER A 1 237 ? 14.680 -15.636 -21.523 1.00 37.81 237 SER A C 1
ATOM 1842 O O . SER A 1 237 ? 14.419 -14.435 -21.519 1.00 37.81 237 SER A O 1
ATOM 1844 N N . SER A 1 238 ? 15.494 -16.161 -20.600 1.00 35.91 238 SER A N 1
ATOM 1845 C CA . SER A 1 238 ? 16.170 -15.333 -19.582 1.00 35.91 238 SER A CA 1
ATOM 1846 C C . SER A 1 238 ? 17.486 -14.718 -20.085 1.00 35.91 238 SER A C 1
ATOM 1848 O O . SER A 1 238 ? 17.864 -13.620 -19.672 1.00 35.91 238 SER A O 1
ATOM 1850 N N . LEU A 1 239 ? 18.165 -15.378 -21.031 1.00 32.78 239 LEU A N 1
ATOM 1851 C CA . LEU A 1 239 ? 19.423 -14.910 -21.624 1.00 32.78 239 LEU A CA 1
ATOM 1852 C C . LEU A 1 239 ? 19.196 -14.018 -22.850 1.00 32.78 239 LEU A C 1
ATOM 1854 O O . LEU A 1 239 ? 19.929 -13.047 -23.042 1.00 32.78 239 LEU A O 1
ATOM 1858 N N . ALA A 1 240 ? 18.145 -14.275 -23.635 1.00 36.19 240 ALA A N 1
ATOM 1859 C CA . ALA A 1 240 ? 17.799 -13.444 -24.791 1.00 36.19 240 ALA A CA 1
ATOM 1860 C C . ALA A 1 240 ? 17.398 -12.010 -24.390 1.00 36.19 240 ALA A C 1
ATOM 1862 O O . ALA A 1 240 ? 17.777 -11.057 -25.072 1.00 36.19 240 ALA A O 1
ATOM 1863 N N . MET A 1 241 ? 16.730 -11.836 -23.240 1.00 38.75 241 MET A N 1
ATOM 1864 C CA . MET A 1 241 ? 16.450 -10.503 -22.683 1.00 38.75 241 MET A CA 1
ATOM 1865 C C . MET A 1 241 ? 17.729 -9.755 -22.274 1.00 38.75 241 MET A C 1
ATOM 1867 O O . MET A 1 241 ? 17.793 -8.537 -22.410 1.00 38.75 241 MET A O 1
ATOM 1871 N N . LYS A 1 242 ? 18.777 -10.471 -21.840 1.00 34.31 242 LYS A N 1
ATOM 1872 C CA . LYS A 1 242 ? 20.079 -9.873 -21.493 1.00 34.31 242 LYS A CA 1
ATOM 1873 C C . LYS A 1 242 ? 20.915 -9.485 -22.716 1.00 34.31 242 LYS A C 1
ATOM 1875 O O . LYS A 1 242 ? 21.677 -8.526 -22.640 1.00 34.31 242 LYS A O 1
ATOM 1880 N N . ALA A 1 243 ? 20.782 -10.198 -23.834 1.00 34.62 243 ALA A N 1
ATOM 1881 C CA . ALA A 1 243 ? 21.601 -9.973 -25.029 1.00 34.62 243 ALA A CA 1
ATOM 1882 C C . ALA A 1 243 ? 21.084 -8.844 -25.949 1.00 34.62 243 ALA A C 1
ATOM 1884 O O . ALA A 1 243 ? 21.870 -8.261 -26.692 1.00 34.62 243 ALA A O 1
ATOM 1885 N N . GLY A 1 244 ? 19.794 -8.492 -25.882 1.00 39.62 244 GLY A N 1
ATOM 1886 C CA . GLY A 1 244 ? 19.196 -7.427 -26.708 1.00 39.62 244 GLY A CA 1
ATOM 1887 C C . GLY A 1 244 ? 19.601 -5.993 -26.330 1.00 39.62 244 GLY A C 1
ATOM 1888 O O . GLY A 1 244 ? 19.326 -5.062 -27.079 1.00 39.62 244 GLY A O 1
ATOM 1889 N N . LEU A 1 245 ? 20.274 -5.809 -25.191 1.00 39.44 245 LEU A N 1
ATOM 1890 C CA . LEU A 1 245 ? 20.596 -4.504 -24.599 1.00 39.44 245 LEU A CA 1
ATOM 1891 C C . LEU A 1 245 ? 21.864 -3.841 -25.183 1.00 39.44 245 LEU A C 1
ATOM 1893 O O . LEU A 1 245 ? 22.218 -2.737 -24.776 1.00 39.44 245 LEU A O 1
ATOM 1897 N N . PHE A 1 246 ? 22.563 -4.500 -26.115 1.00 33.69 246 PHE A N 1
ATOM 1898 C CA . PHE A 1 246 ? 23.903 -4.098 -26.572 1.00 33.69 246 PHE A CA 1
ATOM 1899 C C . PHE A 1 246 ? 23.972 -3.533 -28.002 1.00 33.69 246 PHE A C 1
ATOM 1901 O O . PHE A 1 246 ? 24.984 -3.686 -28.685 1.00 33.69 246 PHE A O 1
ATOM 1908 N N . LEU A 1 247 ? 22.922 -2.848 -28.459 1.00 32.88 247 LEU A N 1
ATOM 1909 C CA . LEU A 1 247 ? 22.939 -2.115 -29.728 1.00 32.88 247 LEU A CA 1
ATOM 1910 C C . LEU A 1 247 ? 22.594 -0.644 -29.489 1.00 32.88 247 LEU A C 1
ATOM 1912 O O . LEU A 1 247 ? 21.541 -0.363 -28.929 1.00 32.88 247 LEU A O 1
ATOM 1916 N N . GLU A 1 248 ? 23.544 0.214 -29.890 1.00 31.61 248 GLU A N 1
ATOM 1917 C CA . GLU A 1 248 ? 23.549 1.675 -30.114 1.00 31.61 248 GLU A CA 1
ATOM 1918 C C . GLU A 1 248 ? 22.633 2.550 -29.231 1.00 31.61 248 GLU A C 1
ATOM 1920 O O . GLU A 1 248 ? 21.455 2.281 -29.046 1.00 31.61 248 GLU A O 1
ATOM 1925 N N . LEU A 1 249 ? 23.175 3.642 -28.677 1.00 37.16 249 LEU A N 1
ATOM 1926 C CA . LEU A 1 249 ? 22.525 4.467 -27.640 1.00 37.16 249 LEU A CA 1
ATOM 1927 C C . LEU A 1 249 ? 21.086 4.904 -27.980 1.00 37.16 249 LEU A C 1
ATOM 1929 O O . LEU A 1 249 ? 20.250 4.927 -27.081 1.00 37.16 249 LEU A O 1
ATOM 1933 N N . ASP A 1 250 ? 20.770 5.138 -29.254 1.00 41.03 250 ASP A N 1
ATOM 1934 C CA . ASP A 1 250 ? 19.414 5.499 -29.689 1.00 41.03 250 ASP A CA 1
ATOM 1935 C C . ASP A 1 250 ? 18.459 4.290 -29.759 1.00 41.03 250 ASP A C 1
ATOM 1937 O O . ASP A 1 250 ? 17.276 4.404 -29.435 1.00 41.03 250 ASP A O 1
ATOM 1941 N N . THR A 1 251 ? 18.952 3.100 -30.122 1.00 47.56 251 THR A N 1
ATOM 1942 C CA . THR A 1 251 ? 18.151 1.863 -30.139 1.00 47.56 251 THR A CA 1
ATOM 1943 C C . THR A 1 251 ? 17.967 1.267 -28.749 1.00 47.56 251 THR A C 1
ATOM 1945 O O . THR A 1 251 ? 16.891 0.754 -28.446 1.00 47.56 251 THR A O 1
ATOM 1948 N N . ALA A 1 252 ? 18.977 1.369 -27.882 1.00 59.03 252 ALA A N 1
ATOM 1949 C CA . ALA A 1 252 ? 18.876 0.956 -26.487 1.00 59.03 252 ALA A CA 1
ATOM 1950 C C . ALA A 1 252 ? 17.888 1.838 -25.715 1.00 59.03 252 ALA A C 1
ATOM 1952 O O . ALA A 1 252 ? 17.106 1.316 -24.923 1.00 59.03 252 ALA A O 1
ATOM 1953 N N . GLU A 1 253 ? 17.885 3.149 -25.969 1.00 55.34 253 GLU A N 1
ATOM 1954 C CA . GLU A 1 253 ? 16.939 4.065 -25.333 1.00 55.34 253 GLU A CA 1
ATOM 1955 C C . GLU A 1 253 ? 15.508 3.835 -25.825 1.00 55.34 253 GLU A C 1
ATOM 1957 O O . GLU A 1 253 ? 14.608 3.689 -25.005 1.00 55.34 253 GLU A O 1
ATOM 1962 N N . ALA A 1 254 ? 15.291 3.673 -27.135 1.00 48.12 254 ALA A N 1
ATOM 1963 C CA . ALA A 1 254 ? 13.971 3.331 -27.669 1.00 48.12 254 ALA A CA 1
ATOM 1964 C C . ALA A 1 254 ? 13.452 1.977 -27.139 1.00 48.12 254 ALA A C 1
ATOM 1966 O O . ALA A 1 254 ? 12.273 1.848 -26.802 1.00 48.12 254 ALA A O 1
ATOM 1967 N N . LEU A 1 255 ? 14.326 0.969 -27.014 1.00 64.62 255 LEU A N 1
ATOM 1968 C CA . LEU A 1 255 ? 13.974 -0.333 -26.440 1.00 64.62 255 LEU A CA 1
ATOM 1969 C C . LEU A 1 255 ? 13.638 -0.221 -24.946 1.00 64.62 255 LEU A C 1
ATOM 1971 O O . LEU A 1 255 ? 12.659 -0.814 -24.489 1.00 64.62 255 LEU A O 1
ATOM 1975 N N . ARG A 1 256 ? 14.418 0.552 -24.179 1.00 63.12 256 ARG A N 1
ATOM 1976 C CA . ARG A 1 256 ? 14.154 0.819 -22.757 1.00 63.12 256 ARG A CA 1
ATOM 1977 C C . ARG A 1 256 ? 12.863 1.594 -22.565 1.00 63.12 256 ARG A C 1
ATOM 1979 O O . ARG A 1 256 ? 12.076 1.221 -21.704 1.00 63.12 256 ARG A O 1
ATOM 1986 N N . GLN A 1 257 ? 12.611 2.606 -23.390 1.00 56.97 257 GLN A N 1
ATOM 1987 C CA . GLN A 1 257 ? 11.367 3.361 -23.368 1.00 56.97 257 GLN A CA 1
ATOM 1988 C C . GLN A 1 257 ? 10.170 2.451 -23.673 1.00 56.97 257 GLN A C 1
ATOM 1990 O O . GLN A 1 257 ? 9.211 2.439 -22.907 1.00 56.97 257 GLN A O 1
ATOM 1995 N N . GLY A 1 258 ? 10.254 1.608 -24.707 1.00 71.06 258 GLY A N 1
ATOM 1996 C CA . GLY A 1 258 ? 9.211 0.619 -25.000 1.00 71.06 258 GLY A CA 1
ATOM 1997 C C . GLY A 1 258 ? 9.009 -0.401 -23.869 1.00 71.06 258 GLY A C 1
ATOM 1998 O O . GLY A 1 258 ? 7.880 -0.800 -23.579 1.00 71.06 258 GLY A O 1
ATOM 1999 N N . THR A 1 259 ? 10.087 -0.786 -23.179 1.00 84.00 259 THR A N 1
ATOM 2000 C CA . THR A 1 259 ? 10.033 -1.672 -22.001 1.00 84.00 259 THR A CA 1
ATOM 2001 C C . THR A 1 259 ? 9.342 -0.983 -20.824 1.00 84.00 259 THR A C 1
ATOM 2003 O O . THR A 1 259 ? 8.466 -1.575 -20.197 1.00 84.00 259 THR A O 1
ATOM 2006 N N . ARG A 1 260 ? 9.675 0.287 -20.570 1.00 87.00 260 ARG A N 1
ATOM 2007 C CA . ARG A 1 260 ? 9.072 1.131 -19.533 1.00 87.00 260 ARG A CA 1
ATOM 2008 C C . ARG A 1 260 ? 7.577 1.320 -19.752 1.00 87.00 260 ARG A C 1
ATOM 2010 O O . ARG A 1 260 ? 6.797 1.092 -18.836 1.00 87.00 260 ARG A O 1
ATOM 2017 N N . GLU A 1 261 ? 7.177 1.709 -20.961 1.00 86.62 261 GLU A N 1
ATOM 2018 C CA . GLU A 1 261 ? 5.767 1.895 -21.324 1.00 86.62 261 GLU A CA 1
ATOM 2019 C C . GLU A 1 261 ? 4.973 0.595 -21.148 1.00 86.62 261 GLU A C 1
ATOM 2021 O O . GLU A 1 261 ? 3.862 0.606 -20.622 1.00 86.62 261 GLU A O 1
ATOM 2026 N N . THR A 1 262 ? 5.571 -0.543 -21.511 1.00 87.88 262 THR A N 1
ATOM 2027 C CA . THR A 1 262 ? 4.955 -1.862 -21.324 1.00 87.88 262 THR A CA 1
ATOM 2028 C C . THR A 1 262 ? 4.805 -2.226 -19.842 1.00 87.88 262 THR A C 1
ATOM 2030 O O . THR A 1 262 ? 3.744 -2.700 -19.440 1.00 87.88 262 THR A O 1
ATOM 2033 N N . ALA A 1 263 ? 5.839 -2.006 -19.023 1.00 89.31 263 ALA A N 1
ATOM 2034 C CA . ALA A 1 263 ? 5.796 -2.274 -17.584 1.00 89.31 263 ALA A CA 1
ATOM 2035 C C . ALA A 1 263 ? 4.749 -1.396 -16.880 1.00 89.31 263 ALA A C 1
ATOM 2037 O O . ALA A 1 263 ? 3.911 -1.909 -16.140 1.00 89.31 263 ALA A O 1
ATOM 2038 N N . LEU A 1 264 ? 4.722 -0.100 -17.205 1.00 92.25 264 LEU A N 1
ATOM 2039 C CA . LEU A 1 264 ? 3.714 0.830 -16.704 1.00 92.25 264 LEU A CA 1
ATOM 2040 C C . LEU A 1 264 ? 2.297 0.409 -17.119 1.00 92.25 264 LEU A C 1
ATOM 2042 O O . LEU A 1 264 ? 1.389 0.461 -16.300 1.00 92.25 264 LEU A O 1
ATOM 2046 N N . ALA A 1 265 ? 2.094 -0.067 -18.351 1.00 91.44 265 ALA A N 1
ATOM 2047 C CA . ALA A 1 265 ? 0.785 -0.550 -18.792 1.00 91.44 265 ALA A CA 1
ATOM 2048 C C . ALA A 1 265 ? 0.311 -1.792 -18.012 1.00 91.44 265 ALA A C 1
ATOM 2050 O O . ALA A 1 265 ? -0.884 -1.939 -17.753 1.00 91.44 265 ALA A O 1
ATOM 2051 N N . TYR A 1 266 ? 1.222 -2.691 -17.625 1.00 91.69 266 TYR A N 1
ATOM 2052 C CA . TYR A 1 266 ? 0.872 -3.827 -16.769 1.00 91.69 266 TYR A CA 1
ATOM 2053 C C . TYR A 1 266 ? 0.557 -3.403 -15.336 1.00 91.69 266 TYR A C 1
ATOM 2055 O O . TYR A 1 266 ? -0.416 -3.892 -14.760 1.00 91.69 266 TYR A O 1
ATOM 2063 N N . HIS A 1 267 ? 1.332 -2.467 -14.793 1.00 95.19 267 HIS A N 1
ATOM 2064 C CA . HIS A 1 267 ? 1.070 -1.854 -13.493 1.00 95.19 267 HIS A CA 1
ATOM 2065 C C . HIS A 1 267 ? -0.299 -1.167 -13.461 1.00 95.19 267 HIS A C 1
ATOM 2067 O O . HIS A 1 267 ? -1.112 -1.465 -12.591 1.00 95.19 267 HIS A O 1
ATOM 2073 N N . GLU A 1 268 ? -0.624 -0.359 -14.472 1.00 96.44 268 GLU A N 1
ATOM 2074 C CA . GLU A 1 268 ? -1.942 0.269 -14.618 1.00 96.44 268 GLU A CA 1
ATOM 2075 C C . GLU A 1 268 ? -3.072 -0.762 -14.761 1.00 96.44 268 GLU A C 1
ATOM 2077 O O . GLU A 1 268 ? -4.158 -0.572 -14.215 1.00 96.44 268 GLU A O 1
ATOM 2082 N N . ALA A 1 269 ? -2.841 -1.875 -15.466 1.00 95.12 269 ALA A N 1
ATOM 2083 C CA . ALA A 1 269 ? -3.826 -2.949 -15.569 1.00 95.12 269 ALA A CA 1
ATOM 2084 C C . ALA A 1 269 ? -4.100 -3.612 -14.209 1.00 95.12 269 ALA A C 1
ATOM 2086 O O . ALA A 1 269 ? -5.260 -3.858 -13.883 1.00 95.12 269 ALA A O 1
ATOM 2087 N N . ASN A 1 270 ? -3.064 -3.857 -13.401 1.00 95.81 270 ASN A N 1
ATOM 2088 C CA . ASN A 1 270 ? -3.230 -4.329 -12.026 1.00 95.81 270 ASN A CA 1
ATOM 2089 C C . ASN A 1 270 ? -3.924 -3.288 -11.144 1.00 95.81 270 ASN A C 1
ATOM 2091 O O . ASN A 1 270 ? -4.790 -3.650 -10.350 1.00 95.81 270 ASN A O 1
ATOM 2095 N N . LEU A 1 271 ? -3.585 -2.007 -11.310 1.00 98.25 271 LEU A N 1
ATOM 2096 C CA . LEU A 1 271 ? -4.205 -0.917 -10.567 1.00 98.25 271 LEU A CA 1
ATOM 2097 C C . LEU A 1 271 ? -5.709 -0.847 -10.831 1.00 98.25 271 LEU A C 1
ATOM 2099 O O . LEU A 1 271 ? -6.474 -0.690 -9.892 1.00 98.25 271 LEU A O 1
ATOM 2103 N N . ARG A 1 272 ? -6.156 -1.042 -12.078 1.00 98.12 272 ARG A N 1
ATOM 2104 C CA . ARG A 1 272 ? -7.592 -1.119 -12.403 1.00 98.12 272 ARG A CA 1
ATOM 2105 C C . ARG A 1 272 ? -8.294 -2.257 -11.659 1.00 98.12 272 ARG A C 1
ATOM 2107 O O . ARG A 1 272 ? -9.373 -2.041 -11.127 1.00 98.12 272 ARG A O 1
ATOM 2114 N N . ILE A 1 273 ? -7.675 -3.437 -11.573 1.00 96.69 273 ILE A N 1
ATOM 2115 C CA . ILE A 1 273 ? -8.242 -4.585 -10.838 1.00 96.69 273 ILE A CA 1
ATOM 2116 C C . ILE A 1 273 ? -8.308 -4.282 -9.332 1.00 96.69 273 ILE A C 1
ATOM 2118 O O . ILE A 1 273 ? -9.300 -4.604 -8.680 1.00 96.69 273 ILE A O 1
ATOM 2122 N N . ALA A 1 274 ? -7.272 -3.642 -8.780 1.00 98.00 274 ALA A N 1
ATOM 2123 C CA . ALA A 1 274 ? -7.281 -3.191 -7.392 1.00 98.00 274 ALA A CA 1
ATOM 2124 C C . ALA A 1 274 ? -8.396 -2.164 -7.156 1.00 98.00 274 ALA A C 1
ATOM 2126 O O . ALA A 1 274 ? -9.191 -2.347 -6.245 1.00 98.00 274 ALA A O 1
ATOM 2127 N N . LEU A 1 275 ? -8.506 -1.140 -8.007 1.00 98.50 275 LEU A N 1
ATOM 2128 C CA . LEU A 1 275 ? -9.515 -0.086 -7.902 1.00 98.50 275 LEU A CA 1
ATOM 2129 C C . LEU A 1 275 ? -10.951 -0.616 -8.036 1.00 98.50 275 LEU A C 1
ATOM 2131 O O . LEU A 1 275 ? -11.811 -0.143 -7.302 1.00 98.50 275 LEU A O 1
ATOM 2135 N N . GLU A 1 276 ? -11.209 -1.620 -8.888 1.00 97.75 276 GLU A N 1
ATOM 2136 C CA . GLU A 1 276 ? -12.508 -2.319 -8.924 1.00 97.75 276 GLU A CA 1
ATOM 2137 C C . GLU A 1 276 ? -12.837 -2.928 -7.550 1.00 97.75 276 GLU A C 1
ATOM 2139 O O . GLU A 1 276 ? -13.908 -2.681 -7.003 1.00 97.75 276 GLU A O 1
ATOM 2144 N N . SER A 1 277 ? -11.896 -3.663 -6.949 1.00 97.56 277 SER A N 1
ATOM 2145 C CA . SER A 1 277 ? -12.091 -4.268 -5.623 1.00 97.56 277 SER A CA 1
ATOM 2146 C C . SER A 1 277 ? -12.185 -3.236 -4.498 1.00 97.56 277 SER A C 1
ATOM 2148 O O . SER A 1 277 ? -12.906 -3.461 -3.529 1.00 97.56 277 SER A O 1
ATOM 2150 N N . VAL A 1 278 ? -11.434 -2.137 -4.595 1.00 98.38 278 VAL A N 1
ATOM 2151 C CA . VAL A 1 278 ? -11.440 -1.042 -3.619 1.00 98.38 278 VAL A CA 1
ATOM 2152 C C . VAL A 1 278 ? -12.778 -0.315 -3.642 1.00 98.38 278 VAL A C 1
ATOM 2154 O O . VAL A 1 278 ? -13.319 -0.040 -2.579 1.00 98.38 278 VAL A O 1
ATOM 2157 N N . ALA A 1 279 ? -13.333 -0.055 -4.828 1.00 97.62 279 ALA A N 1
ATOM 2158 C CA . ALA A 1 279 ? -14.660 0.535 -4.961 1.00 97.62 279 ALA A CA 1
ATOM 2159 C C . ALA A 1 279 ? -15.736 -0.355 -4.324 1.00 97.62 279 ALA A C 1
ATOM 2161 O O . ALA A 1 279 ? -16.548 0.143 -3.553 1.00 97.62 279 ALA A O 1
ATOM 2162 N N . GLU A 1 280 ? -15.691 -1.671 -4.566 1.00 96.44 280 GLU A N 1
ATOM 2163 C CA . GLU A 1 280 ? -16.645 -2.615 -3.968 1.00 96.44 280 GLU A CA 1
ATOM 2164 C C . GLU A 1 280 ? -16.590 -2.630 -2.435 1.00 96.44 280 GLU A C 1
ATOM 2166 O O . GLU A 1 280 ? -17.633 -2.612 -1.789 1.00 96.44 280 GLU A O 1
ATOM 2171 N N . ILE A 1 281 ? -15.395 -2.672 -1.830 1.00 96.81 281 ILE A N 1
ATOM 2172 C CA . ILE A 1 281 ? -15.297 -2.692 -0.363 1.00 96.81 281 ILE A CA 1
ATOM 2173 C C . ILE A 1 281 ? -15.592 -1.331 0.260 1.00 96.81 281 ILE A C 1
ATOM 2175 O O . ILE A 1 281 ? -16.149 -1.297 1.349 1.00 96.81 281 ILE A O 1
ATOM 2179 N N . ALA A 1 282 ? -15.256 -0.225 -0.409 1.00 96.69 282 ALA A N 1
ATOM 2180 C CA . ALA A 1 282 ? -15.497 1.116 0.114 1.00 96.69 282 ALA A CA 1
ATOM 2181 C C . ALA A 1 282 ? -16.990 1.385 0.369 1.00 96.69 282 ALA A C 1
ATOM 2183 O O . ALA A 1 282 ? -17.314 2.077 1.327 1.00 96.69 282 ALA A O 1
ATOM 2184 N N . GLU A 1 283 ? -17.891 0.788 -0.420 1.00 95.38 283 GLU A N 1
ATOM 2185 C CA . GLU A 1 283 ? -19.346 0.865 -0.203 1.00 95.38 283 GLU A CA 1
ATOM 2186 C C . GLU A 1 283 ? -19.813 0.195 1.106 1.00 95.38 283 GLU A C 1
ATOM 2188 O O . GLU A 1 283 ? -20.927 0.448 1.565 1.00 95.38 283 GLU A O 1
ATOM 2193 N N . GLU A 1 284 ? -18.986 -0.663 1.713 1.00 95.06 284 GLU A N 1
ATOM 2194 C CA . GLU A 1 284 ? -19.299 -1.399 2.945 1.00 95.06 284 GLU A CA 1
ATOM 2195 C C . GLU A 1 284 ? -18.718 -0.747 4.211 1.00 95.06 284 GLU A C 1
ATOM 2197 O O . GLU A 1 284 ? -19.031 -1.193 5.317 1.00 95.06 284 GLU A O 1
ATOM 2202 N N . LEU A 1 285 ? -17.860 0.269 4.074 1.00 96.25 285 LEU A N 1
ATOM 2203 C CA . LEU A 1 285 ? -17.143 0.883 5.194 1.00 96.25 285 LEU A CA 1
ATOM 2204 C C . LEU A 1 285 ? -17.919 2.080 5.752 1.00 96.25 285 LEU A C 1
ATOM 2206 O O . LEU A 1 285 ? -18.212 3.031 5.033 1.00 96.25 285 LEU A O 1
ATOM 2210 N N . ASP A 1 286 ? -18.214 2.046 7.051 1.00 94.19 286 ASP A N 1
ATOM 2211 C CA . ASP A 1 286 ? -18.888 3.136 7.765 1.00 94.19 286 ASP A CA 1
ATOM 2212 C C . ASP A 1 286 ? -17.857 3.985 8.519 1.00 94.19 286 ASP A C 1
ATOM 2214 O O . ASP A 1 286 ? -17.425 3.615 9.612 1.00 94.19 286 ASP A O 1
ATOM 2218 N N . GLY A 1 287 ? -17.407 5.078 7.898 1.00 96.38 287 GLY A N 1
ATOM 2219 C CA . GLY A 1 287 ? -16.415 5.992 8.467 1.00 96.38 287 GLY A CA 1
ATOM 2220 C C . GLY A 1 287 ? -15.632 6.779 7.416 1.00 96.38 287 GLY A C 1
ATOM 2221 O O . GLY A 1 287 ? -15.933 6.759 6.222 1.00 96.38 287 GLY A O 1
ATOM 2222 N N . GLN A 1 288 ? -14.598 7.485 7.864 1.00 98.19 288 GLN A N 1
ATOM 2223 C CA . GLN A 1 288 ? -13.629 8.141 6.997 1.00 98.19 288 GLN A CA 1
ATOM 2224 C C . GLN A 1 288 ? -12.713 7.100 6.348 1.00 98.19 288 GLN A C 1
ATOM 2226 O O . GLN A 1 288 ? -11.960 6.398 7.030 1.00 98.19 288 GLN A O 1
ATOM 2231 N N . VAL A 1 289 ? -12.747 7.032 5.016 1.00 98.69 289 VAL A N 1
ATOM 2232 C CA . VAL A 1 289 ? -11.936 6.098 4.229 1.00 98.69 289 VAL A CA 1
ATOM 2233 C C . VAL A 1 289 ? -10.875 6.853 3.438 1.00 98.69 289 VAL A C 1
ATOM 2235 O O . VAL A 1 289 ? -11.183 7.768 2.670 1.00 98.69 289 VAL A O 1
ATOM 2238 N N . VAL A 1 290 ? -9.624 6.416 3.574 1.00 98.81 290 VAL A N 1
ATOM 2239 C CA . VAL A 1 290 ? -8.497 6.895 2.770 1.00 98.81 290 VAL A CA 1
ATOM 2240 C C . VAL A 1 290 ? -7.957 5.771 1.894 1.00 98.81 290 VAL A C 1
ATOM 2242 O O . VAL A 1 290 ? -7.717 4.665 2.370 1.00 98.81 290 VAL A O 1
ATOM 2245 N N . VAL A 1 291 ? -7.691 6.067 0.620 1.00 98.88 291 VAL A N 1
ATOM 2246 C CA . VAL A 1 291 ? -6.921 5.201 -0.286 1.00 98.88 291 VAL A CA 1
ATOM 2247 C C . VAL A 1 291 ? -5.543 5.819 -0.516 1.00 98.88 291 VAL A C 1
ATOM 2249 O O . VAL A 1 291 ? -5.421 6.962 -0.959 1.00 98.88 291 VAL A O 1
ATOM 2252 N N . THR A 1 292 ? -4.486 5.074 -0.211 1.00 98.88 292 THR A N 1
ATOM 2253 C CA . THR A 1 292 ? -3.097 5.528 -0.322 1.00 98.88 292 THR A CA 1
ATOM 2254 C C . THR A 1 292 ? -2.167 4.394 -0.761 1.00 98.88 292 THR A C 1
ATOM 2256 O O . THR A 1 292 ? -2.624 3.316 -1.131 1.00 98.88 292 THR A O 1
ATOM 2259 N N . ALA A 1 293 ? -0.861 4.641 -0.761 1.00 98.88 293 ALA A N 1
ATOM 2260 C CA . ALA A 1 293 ? 0.170 3.659 -1.063 1.00 98.88 293 ALA A CA 1
ATOM 2261 C C . ALA A 1 293 ? 1.295 3.743 -0.031 1.00 98.88 293 ALA A C 1
ATOM 2263 O O . ALA A 1 293 ? 1.558 4.817 0.519 1.00 98.88 293 ALA A O 1
ATOM 2264 N N . ASP A 1 294 ? 1.958 2.620 0.211 1.00 98.62 294 ASP A N 1
ATOM 2265 C CA . ASP A 1 294 ? 3.156 2.545 1.042 1.00 98.62 294 ASP A CA 1
ATOM 2266 C C . ASP A 1 294 ? 4.383 3.087 0.293 1.00 98.62 294 ASP A C 1
ATOM 2268 O O . ASP A 1 294 ? 5.186 3.816 0.866 1.00 98.62 294 ASP A O 1
ATOM 2272 N N . HIS A 1 295 ? 4.503 2.815 -1.004 1.00 98.75 295 HIS A N 1
ATOM 2273 C CA . HIS A 1 295 ? 5.502 3.375 -1.916 1.00 98.75 295 HIS A CA 1
ATOM 2274 C C . HIS A 1 295 ? 5.009 3.319 -3.373 1.00 98.75 295 HIS A C 1
ATOM 2276 O O . HIS A 1 295 ? 3.860 2.984 -3.650 1.00 98.75 295 HIS A O 1
ATOM 2282 N N . GLY A 1 296 ? 5.867 3.691 -4.325 1.00 98.44 296 GLY A N 1
ATOM 2283 C CA . GLY A 1 296 ? 5.631 3.538 -5.763 1.00 98.44 296 GLY A CA 1
ATOM 2284 C C . GLY A 1 296 ? 6.581 2.533 -6.427 1.00 98.44 296 GLY A C 1
ATOM 2285 O O . GLY A 1 296 ? 7.254 1.770 -5.745 1.00 98.44 296 GLY A O 1
ATOM 2286 N N . GLU A 1 297 ? 6.656 2.553 -7.759 1.00 97.62 297 GLU A N 1
ATOM 2287 C CA . GLU A 1 297 ? 7.417 1.590 -8.572 1.00 97.62 297 GLU A CA 1
ATOM 2288 C C . GLU A 1 297 ? 8.190 2.315 -9.689 1.00 97.62 297 GLU A C 1
ATOM 2290 O O . GLU A 1 297 ? 7.628 3.147 -10.421 1.00 97.62 297 GLU A O 1
ATOM 2295 N N . ALA A 1 298 ? 9.479 2.008 -9.849 1.00 96.88 298 ALA A N 1
ATOM 2296 C CA . ALA A 1 298 ? 10.298 2.563 -10.919 1.00 96.88 298 ALA A CA 1
ATOM 2297 C C . ALA A 1 298 ? 10.328 1.634 -12.140 1.00 96.88 298 ALA A C 1
ATOM 2299 O O . ALA A 1 298 ? 10.481 0.419 -12.046 1.00 96.88 298 ALA A O 1
ATOM 2300 N N . PHE A 1 299 ? 10.246 2.231 -13.323 1.00 94.94 299 PHE A N 1
ATOM 2301 C CA . PHE A 1 299 ? 10.263 1.555 -14.618 1.00 94.94 299 PHE A CA 1
ATOM 2302 C C . PHE A 1 299 ? 11.414 2.074 -15.491 1.00 94.94 299 PHE A C 1
ATOM 2304 O O . PHE A 1 299 ? 11.256 2.289 -16.691 1.00 94.94 299 PHE A O 1
ATOM 2311 N N . GLY A 1 300 ? 12.573 2.336 -14.887 1.00 91.69 300 GLY A N 1
ATOM 2312 C CA . GLY A 1 300 ? 13.782 2.824 -15.552 1.00 91.69 300 GLY A CA 1
ATOM 2313 C C . GLY A 1 300 ? 14.082 4.305 -15.327 1.00 91.69 300 GLY A C 1
ATOM 2314 O O . GLY A 1 300 ? 15.113 4.794 -15.799 1.00 91.69 300 GLY A O 1
ATOM 2315 N N . GLU A 1 301 ? 13.227 5.041 -14.610 1.00 93.50 301 GLU A N 1
ATOM 2316 C CA . GLU A 1 301 ? 13.514 6.421 -14.225 1.00 93.50 301 GLU A CA 1
ATOM 2317 C C . GLU A 1 301 ? 14.823 6.503 -13.427 1.00 93.50 301 GLU A C 1
ATOM 2319 O O . GLU A 1 301 ? 15.028 5.779 -12.459 1.00 93.50 301 GLU A O 1
ATOM 2324 N N . GLN A 1 302 ? 15.727 7.401 -13.835 1.00 91.75 302 GLN A N 1
ATOM 2325 C CA . GLN A 1 302 ? 17.062 7.552 -13.231 1.00 91.75 302 GLN A CA 1
ATOM 2326 C C . GLN A 1 302 ? 17.902 6.258 -13.233 1.00 91.75 302 GLN A C 1
ATOM 2328 O O . GLN A 1 302 ? 18.822 6.110 -12.434 1.00 91.75 302 GLN A O 1
ATOM 2333 N N . GLY A 1 303 ? 17.604 5.326 -14.146 1.00 90.00 303 GLY A N 1
ATOM 2334 C CA . GLY A 1 303 ? 18.263 4.022 -14.212 1.00 90.00 303 GLY A CA 1
ATOM 2335 C C . GLY A 1 303 ? 17.782 3.018 -13.160 1.00 90.00 303 GLY A C 1
ATOM 2336 O O . GLY A 1 303 ? 18.354 1.933 -13.083 1.00 90.00 303 GLY A O 1
ATOM 2337 N N . VAL A 1 304 ? 16.749 3.354 -12.381 1.00 91.50 304 VAL A N 1
ATOM 2338 C CA . VAL A 1 304 ? 16.173 2.502 -11.333 1.00 91.50 304 VAL A CA 1
ATOM 2339 C C . VAL A 1 304 ? 14.989 1.724 -11.895 1.00 91.50 304 VAL A C 1
ATOM 2341 O O . VAL A 1 304 ? 14.129 2.294 -12.565 1.00 91.50 304 VAL A O 1
ATOM 2344 N N . TRP A 1 305 ? 14.947 0.429 -11.610 1.00 92.88 305 TRP A N 1
ATOM 2345 C CA . TRP A 1 305 ? 13.825 -0.459 -11.903 1.00 92.88 305 TRP A CA 1
ATOM 2346 C C . TRP A 1 305 ? 13.360 -1.093 -10.598 1.00 92.88 305 TRP A C 1
ATOM 2348 O O . TRP A 1 305 ? 14.181 -1.286 -9.705 1.00 92.88 305 TRP A O 1
ATOM 2358 N N . GLU A 1 306 ? 12.075 -1.423 -10.514 1.00 91.62 306 GLU A N 1
ATOM 2359 C CA . GLU A 1 306 ? 11.446 -1.940 -9.295 1.00 91.62 306 GLU A CA 1
ATOM 2360 C C . GLU A 1 306 ? 11.515 -0.911 -8.156 1.00 91.62 306 GLU A C 1
ATOM 2362 O O . GLU A 1 306 ? 11.512 0.295 -8.416 1.00 91.62 306 GLU A O 1
ATOM 2367 N N . HIS A 1 307 ? 11.560 -1.357 -6.904 1.00 90.19 307 HIS A N 1
ATOM 2368 C CA . HIS A 1 307 ? 11.576 -0.503 -5.722 1.00 90.19 307 HIS A CA 1
ATOM 2369 C C . HIS A 1 307 ? 12.692 -0.948 -4.765 1.00 90.19 307 HIS A C 1
ATOM 2371 O O . HIS A 1 307 ? 12.556 -1.829 -3.919 1.00 90.19 307 HIS A O 1
ATOM 2377 N N . HIS A 1 308 ? 13.874 -0.359 -4.919 1.00 90.31 308 HIS A N 1
ATOM 2378 C CA . HIS A 1 308 ? 14.983 -0.650 -4.015 1.00 90.31 308 HIS A CA 1
ATOM 2379 C C . HIS A 1 308 ? 14.822 0.116 -2.700 1.00 90.31 308 HIS A C 1
ATOM 2381 O O . HIS A 1 308 ? 14.540 1.314 -2.710 1.00 90.31 308 HIS A O 1
ATOM 2387 N N . ILE A 1 309 ? 15.071 -0.571 -1.582 1.00 89.62 309 ILE A N 1
ATOM 2388 C CA . ILE A 1 309 ? 15.076 0.014 -0.235 1.00 89.62 309 ILE A CA 1
ATOM 2389 C C . ILE A 1 309 ? 15.995 1.247 -0.201 1.00 89.62 309 ILE A C 1
ATOM 2391 O O . ILE A 1 309 ? 17.072 1.242 -0.800 1.00 89.62 309 ILE A O 1
ATOM 2395 N N . GLU A 1 310 ? 15.556 2.305 0.486 1.00 92.81 310 GLU A N 1
ATOM 2396 C CA . GLU A 1 310 ? 16.279 3.574 0.642 1.00 92.81 310 GLU A CA 1
ATOM 2397 C C . GLU A 1 310 ? 16.621 4.299 -0.675 1.00 92.81 310 GLU A C 1
ATOM 2399 O O . GLU A 1 310 ? 17.550 5.107 -0.741 1.00 92.81 310 GLU A O 1
ATOM 2404 N N . THR A 1 311 ? 15.828 4.076 -1.730 1.00 94.69 311 THR A N 1
ATOM 2405 C CA . THR A 1 311 ? 15.947 4.791 -3.009 1.00 94.69 311 THR A CA 1
ATOM 2406 C C . THR A 1 311 ? 14.801 5.790 -3.184 1.00 94.69 311 THR A C 1
ATOM 2408 O O . THR A 1 311 ? 13.736 5.483 -3.710 1.00 94.69 311 THR A O 1
ATOM 2411 N N . HIS A 1 312 ? 15.007 7.045 -2.774 1.00 97.00 312 HIS A N 1
ATOM 2412 C CA . HIS A 1 312 ? 13.938 8.062 -2.739 1.00 97.00 312 HIS A CA 1
ATOM 2413 C C . HIS A 1 312 ? 13.811 8.895 -4.021 1.00 97.00 312 HIS A C 1
ATOM 2415 O O . HIS A 1 312 ? 13.891 10.127 -3.991 1.00 97.00 312 HIS A O 1
ATOM 2421 N N . ILE A 1 313 ? 13.602 8.238 -5.162 1.00 97.62 313 ILE A N 1
ATOM 2422 C CA . ILE A 1 313 ? 13.265 8.928 -6.419 1.00 97.62 313 ILE A CA 1
ATOM 2423 C C . ILE A 1 313 ? 11.749 9.161 -6.530 1.00 97.62 313 ILE A C 1
ATOM 2425 O O . ILE A 1 313 ? 10.983 8.384 -5.961 1.00 97.62 313 ILE A O 1
ATOM 2429 N N . PRO A 1 314 ? 11.274 10.182 -7.275 1.00 97.81 314 PRO A N 1
ATOM 2430 C CA . PRO A 1 314 ? 9.850 10.521 -7.306 1.00 97.81 314 PRO A CA 1
ATOM 2431 C C . PRO A 1 314 ? 8.901 9.347 -7.617 1.00 97.81 314 PRO A C 1
ATOM 2433 O O . PRO A 1 314 ? 7.928 9.200 -6.885 1.00 97.81 314 PRO A O 1
ATOM 2436 N N . PRO A 1 315 ? 9.180 8.452 -8.589 1.00 97.56 315 PRO A N 1
ATOM 2437 C CA . PRO A 1 315 ? 8.321 7.290 -8.840 1.00 97.56 315 PRO A CA 1
ATOM 2438 C C . PRO A 1 315 ? 8.165 6.323 -7.663 1.00 97.56 315 PRO A C 1
ATOM 2440 O O . PRO A 1 315 ? 7.196 5.579 -7.658 1.00 97.56 315 PRO A O 1
ATOM 2443 N N . LEU A 1 316 ? 9.091 6.325 -6.697 1.00 98.25 316 LEU A N 1
ATOM 2444 C CA . LEU A 1 316 ? 9.078 5.426 -5.538 1.00 98.25 316 LEU A CA 1
ATOM 2445 C C . LEU A 1 316 ? 8.462 6.045 -4.287 1.00 98.25 316 LEU A C 1
ATOM 2447 O O . LEU A 1 316 ? 8.031 5.309 -3.412 1.00 98.25 316 LEU A O 1
ATOM 2451 N N . VAL A 1 317 ? 8.415 7.375 -4.182 1.00 98.50 317 VAL A N 1
ATOM 2452 C CA . VAL A 1 317 ? 7.955 8.045 -2.951 1.00 98.50 317 VAL A CA 1
ATOM 2453 C C . VAL A 1 317 ? 6.806 9.021 -3.167 1.00 98.50 317 VAL A C 1
ATOM 2455 O O . VAL A 1 317 ? 6.222 9.474 -2.190 1.00 98.50 317 VAL A O 1
ATOM 2458 N N . GLU A 1 318 ? 6.462 9.383 -4.404 1.00 98.62 318 GLU A N 1
ATOM 2459 C CA . GLU A 1 318 ? 5.260 10.174 -4.678 1.00 98.62 318 GLU A CA 1
ATOM 2460 C C . GLU A 1 318 ? 4.041 9.250 -4.787 1.00 98.62 318 GLU A C 1
ATOM 2462 O O . GLU A 1 318 ? 3.840 8.574 -5.800 1.00 98.62 318 GLU A O 1
ATOM 2467 N N . VAL A 1 319 ? 3.217 9.249 -3.740 1.00 98.81 319 VAL A N 1
ATOM 2468 C CA . VAL A 1 319 ? 2.084 8.333 -3.557 1.00 98.81 319 VAL A CA 1
ATOM 2469 C C . VAL A 1 319 ? 0.743 9.078 -3.540 1.00 98.81 319 VAL A C 1
ATOM 2471 O O . VAL A 1 319 ? 0.702 10.273 -3.208 1.00 98.81 319 VAL A O 1
ATOM 2474 N N . PRO A 1 320 ? -0.365 8.414 -3.921 1.00 98.81 320 PRO A N 1
ATOM 2475 C CA . PRO A 1 320 ? -1.703 8.970 -3.765 1.00 98.81 320 PRO A CA 1
ATOM 2476 C C . PRO A 1 320 ? -2.105 9.074 -2.297 1.00 98.81 320 PRO A C 1
ATOM 2478 O O . PRO A 1 320 ? -1.735 8.248 -1.466 1.00 98.81 320 PRO A O 1
ATOM 2481 N N . TRP A 1 321 ? -2.904 10.087 -1.997 1.00 98.81 321 TRP A N 1
ATOM 2482 C CA . TRP A 1 321 ? -3.707 10.177 -0.789 1.00 98.81 321 TRP A CA 1
ATOM 2483 C C . TRP A 1 321 ? -5.096 10.649 -1.195 1.00 98.81 321 TRP A C 1
ATOM 2485 O O . TRP A 1 321 ? -5.283 11.824 -1.502 1.00 98.81 321 TRP A O 1
ATOM 2495 N N . LEU A 1 322 ? -6.040 9.721 -1.283 1.00 98.81 322 LEU A N 1
ATOM 2496 C CA . LEU A 1 322 ? -7.415 9.991 -1.673 1.00 98.81 322 LEU A CA 1
ATOM 2497 C C . LEU A 1 322 ? -8.314 9.844 -0.450 1.00 98.81 322 LEU A C 1
ATOM 2499 O O . LEU A 1 322 ? -8.495 8.736 0.040 1.00 98.81 322 LEU A O 1
ATOM 2503 N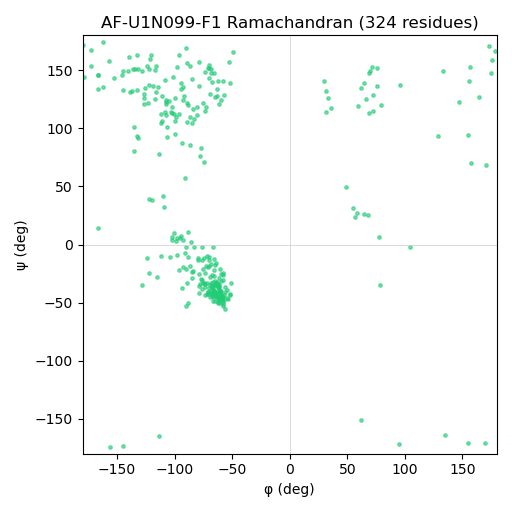 N . GLU A 1 323 ? -8.905 10.943 -0.003 1.00 98.62 323 GLU A N 1
ATOM 2504 C CA . GLU A 1 323 ? -9.999 10.924 0.973 1.00 98.62 323 GLU A CA 1
ATOM 2505 C C . GLU A 1 323 ? -11.310 10.698 0.218 1.00 98.62 323 GLU A C 1
ATOM 2507 O O . GLU A 1 323 ? -11.668 11.514 -0.639 1.00 98.62 323 GLU A O 1
ATOM 2512 N N . LEU A 1 324 ? -11.997 9.582 0.479 1.00 98.25 324 LEU A N 1
ATOM 2513 C CA . LEU A 1 324 ? -13.248 9.258 -0.207 1.00 98.25 324 LEU A CA 1
ATOM 2514 C C . LEU A 1 324 ? -14.375 10.196 0.234 1.00 98.25 324 LEU A C 1
ATOM 2516 O O . LEU A 1 324 ? -14.468 10.591 1.395 1.00 98.25 324 LEU A O 1
ATOM 2520 N N . ALA A 1 325 ? -15.236 10.557 -0.717 1.00 91.19 325 ALA A N 1
ATOM 2521 C CA . ALA A 1 325 ? -16.446 11.306 -0.411 1.00 91.19 325 ALA A CA 1
ATOM 2522 C C . ALA A 1 325 ? -17.433 10.413 0.359 1.00 91.19 325 ALA A C 1
ATOM 2524 O O . ALA A 1 325 ? -17.715 9.299 -0.081 1.00 91.19 325 ALA A O 1
ATOM 2525 N N . SER A 1 326 ? -17.936 10.918 1.488 1.00 68.81 326 SER A N 1
ATOM 2526 C CA . SER A 1 326 ? -19.016 10.304 2.275 1.00 68.81 326 SER A CA 1
ATOM 2527 C C . SER A 1 326 ? -20.388 10.455 1.621 1.00 68.81 326 SER A C 1
ATOM 2529 O O . SER A 1 326 ? -20.601 11.468 0.909 1.00 68.81 326 SER A O 1
#